Protein AF-A0A8C0ZGS1-F1 (afdb_monomer)

Foldseek 3Di:
DDDDDDDDDDDDDDDDDDDDDDDPDDDDDDDDDDPPPPPPPPPPPPDQLWAAQDDDAPQWDWDDPSNPDGTGGAFDKIFIAGHPQWHFAPPFGRMWGQHSNNDIDDGDNGIDGAAQQDDDDDFWDWDPVSVPDGGHDAQRKTFTDGDLQWAFQDPDTFIWGQHPVSYIDDTDPRTHGAWAQDDDDAPQKDKPDDNPDTHTAQRKIAMDGHPQWDKADDRIWGFHDDPSHHTDTPDDHIYTHGPPPPPPDPPPPPDDDDDDDDDDDD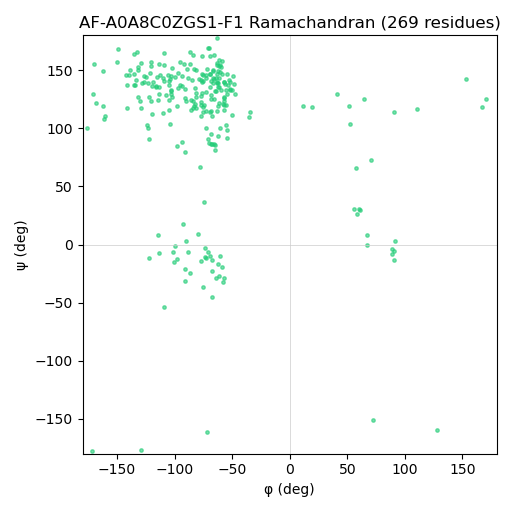DDDDD

Structure (mmCIF, N/CA/C/O backbone):
data_AF-A0A8C0ZGS1-F1
#
_entry.id   AF-A0A8C0ZGS1-F1
#
loop_
_atom_site.group_PDB
_atom_site.id
_atom_site.type_symbol
_atom_site.label_atom_id
_atom_site.label_alt_id
_atom_site.label_comp_id
_atom_site.label_asym_id
_atom_site.label_entity_id
_atom_site.label_seq_id
_atom_site.pdbx_PDB_ins_code
_atom_site.Cartn_x
_atom_site.Cartn_y
_atom_site.Cartn_z
_atom_site.occupancy
_atom_site.B_iso_or_equiv
_atom_site.auth_seq_id
_atom_site.auth_comp_id
_atom_site.auth_asym_id
_atom_site.auth_atom_id
_atom_site.pdbx_PDB_model_num
ATOM 1 N N . MET A 1 1 ? 44.470 -6.956 -66.027 1.00 35.38 1 MET A N 1
ATOM 2 C CA . MET A 1 1 ? 44.847 -6.572 -64.651 1.00 35.38 1 MET A CA 1
ATOM 3 C C . MET A 1 1 ? 44.403 -5.136 -64.463 1.00 35.38 1 MET A C 1
ATOM 5 O O . MET A 1 1 ? 44.858 -4.282 -65.210 1.00 35.38 1 MET A O 1
ATOM 9 N N . ALA A 1 2 ? 43.410 -4.914 -63.608 1.00 26.70 2 ALA A N 1
ATOM 10 C CA . ALA A 1 2 ? 42.747 -3.627 -63.440 1.00 26.70 2 ALA A CA 1
ATOM 11 C C . ALA A 1 2 ? 43.263 -2.954 -62.165 1.00 26.70 2 ALA A C 1
ATOM 13 O O . ALA A 1 2 ? 43.216 -3.558 -61.097 1.00 26.70 2 ALA A O 1
ATOM 14 N N . VAL A 1 3 ? 43.734 -1.714 -62.284 1.00 29.08 3 VAL A N 1
ATOM 15 C CA . VAL A 1 3 ? 43.947 -0.813 -61.148 1.00 29.08 3 VAL A CA 1
ATOM 16 C C . VAL A 1 3 ? 43.136 0.442 -61.449 1.00 29.08 3 VAL A C 1
ATOM 18 O O . VAL A 1 3 ? 43.509 1.242 -62.302 1.00 29.08 3 VAL A O 1
ATOM 21 N N . CYS A 1 4 ? 41.979 0.558 -60.797 1.00 23.67 4 CYS A N 1
ATOM 22 C CA . CYS A 1 4 ? 41.166 1.769 -60.783 1.00 23.67 4 CYS A CA 1
ATOM 23 C C . CYS A 1 4 ? 41.665 2.686 -59.665 1.00 23.67 4 CYS A C 1
ATOM 25 O O . CYS A 1 4 ? 41.706 2.290 -58.502 1.00 23.67 4 CYS A O 1
ATOM 27 N N . VAL A 1 5 ? 42.011 3.918 -60.032 1.00 30.38 5 VAL A N 1
ATOM 28 C CA . VAL A 1 5 ? 42.262 5.037 -59.119 1.00 30.38 5 VAL A CA 1
ATOM 29 C C . VAL A 1 5 ? 40.905 5.626 -58.742 1.00 30.38 5 VAL A C 1
ATOM 31 O O . VAL A 1 5 ? 40.187 6.104 -59.618 1.00 30.38 5 VAL A O 1
ATOM 34 N N . ILE A 1 6 ? 40.533 5.583 -57.461 1.00 27.20 6 ILE A N 1
ATOM 35 C CA . ILE A 1 6 ? 39.337 6.278 -56.971 1.00 27.20 6 ILE A CA 1
ATOM 36 C C . ILE A 1 6 ? 39.764 7.610 -56.357 1.00 27.20 6 ILE A C 1
ATOM 38 O O . ILE A 1 6 ? 40.539 7.673 -55.407 1.00 27.20 6 ILE A O 1
ATOM 42 N N . HIS A 1 7 ? 39.234 8.665 -56.967 1.00 33.00 7 HIS A N 1
ATOM 43 C CA . HIS A 1 7 ? 39.273 10.064 -56.568 1.00 33.00 7 HIS A CA 1
ATOM 44 C C . HIS A 1 7 ? 38.686 10.251 -55.156 1.00 33.00 7 HIS A C 1
ATOM 46 O O . HIS A 1 7 ? 37.528 9.912 -54.919 1.00 33.00 7 HIS A O 1
ATOM 52 N N . GLY A 1 8 ? 39.461 10.833 -54.239 1.00 30.11 8 GLY A N 1
ATOM 53 C CA . GLY A 1 8 ? 39.002 11.290 -52.926 1.00 30.11 8 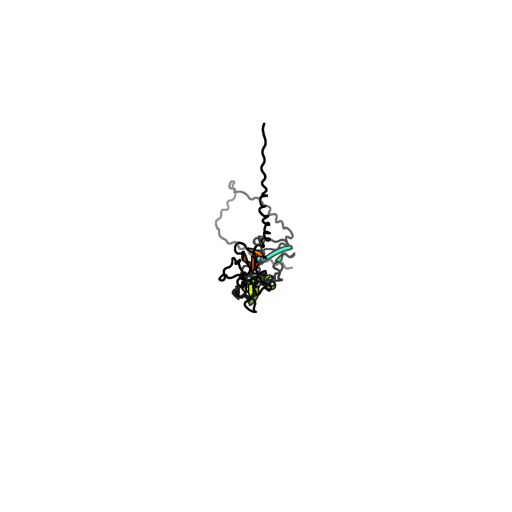GLY A CA 1
ATOM 54 C C . GLY A 1 8 ? 39.281 12.779 -52.777 1.00 30.11 8 GLY A C 1
ATOM 55 O O . GLY A 1 8 ? 40.373 13.180 -52.389 1.00 30.11 8 GLY A O 1
ATOM 56 N N . SER A 1 9 ? 38.304 13.591 -53.165 1.00 29.88 9 SER A N 1
ATOM 57 C CA . SER A 1 9 ? 38.331 15.052 -53.157 1.00 29.88 9 SER A CA 1
ATOM 58 C C . SER A 1 9 ? 38.462 15.600 -51.731 1.00 29.88 9 SER A C 1
ATOM 60 O O . SER A 1 9 ? 37.535 15.461 -50.937 1.00 29.88 9 SER A O 1
ATOM 62 N N . VAL A 1 10 ? 39.572 16.271 -51.413 1.00 31.78 10 VAL A N 1
ATOM 63 C CA . VAL A 1 10 ? 39.678 17.101 -50.203 1.00 31.78 10 VAL A CA 1
ATOM 64 C C . VAL A 1 10 ? 39.569 18.562 -50.623 1.00 31.78 10 VAL A C 1
ATOM 66 O O . VAL A 1 10 ? 40.492 19.141 -51.192 1.00 31.78 10 VAL A O 1
ATOM 69 N N . CYS A 1 11 ? 38.396 19.140 -50.382 1.00 24.50 11 CYS A N 1
ATOM 70 C CA . CYS A 1 11 ? 38.132 20.561 -50.556 1.00 24.50 11 CYS A CA 1
ATOM 71 C C . CYS A 1 11 ? 38.728 21.332 -49.372 1.00 24.50 11 CYS A C 1
ATOM 73 O O . CYS A 1 11 ? 38.313 21.115 -48.236 1.00 24.50 11 CYS A O 1
ATOM 75 N N . TYR A 1 12 ? 39.650 22.260 -49.630 1.00 33.97 12 TYR A N 1
ATOM 76 C CA . TYR A 1 12 ? 39.993 23.317 -48.675 1.00 33.97 12 TYR A CA 1
ATOM 77 C C . TYR A 1 12 ? 39.320 24.616 -49.144 1.00 33.97 12 TYR A C 1
ATOM 79 O O . TYR A 1 12 ? 39.453 24.952 -50.327 1.00 33.97 12 TYR A O 1
ATOM 87 N N . PRO A 1 13 ? 38.587 25.353 -48.289 1.00 30.59 13 PRO A N 1
ATOM 88 C CA . PRO A 1 13 ? 38.061 26.654 -48.670 1.00 30.59 13 PRO A CA 1
ATOM 89 C C . PRO A 1 13 ? 39.241 27.619 -48.821 1.00 30.59 13 PRO A C 1
ATOM 91 O O . PRO A 1 13 ? 39.968 27.905 -47.870 1.00 30.59 13 PRO A O 1
ATOM 94 N N . GLN A 1 14 ? 39.462 28.090 -50.046 1.00 37.91 14 GLN A N 1
ATOM 95 C CA . GLN A 1 14 ? 40.374 29.194 -50.297 1.00 37.91 14 GLN A CA 1
ATOM 96 C C . GLN A 1 14 ? 39.794 30.479 -49.714 1.00 37.91 14 GLN A C 1
ATOM 98 O O . GLN A 1 14 ? 38.670 30.833 -50.054 1.00 37.91 14 GLN A O 1
ATOM 103 N N . GLN A 1 15 ? 40.593 31.194 -48.918 1.00 32.62 15 GLN A N 1
ATOM 104 C CA . GLN A 1 15 ? 40.824 32.637 -49.060 1.00 32.62 15 GLN A CA 1
ATOM 105 C C . GLN A 1 15 ? 41.874 33.112 -48.043 1.00 32.62 15 GLN A C 1
ATOM 107 O O . GLN A 1 15 ? 41.571 33.338 -46.880 1.00 32.62 15 GLN A O 1
ATOM 112 N N . CYS A 1 16 ? 43.114 33.277 -48.507 1.00 25.95 16 CYS A N 1
ATOM 113 C CA . CYS A 1 16 ? 43.940 34.445 -48.200 1.00 25.95 16 CYS A CA 1
ATOM 114 C C . CYS A 1 16 ? 45.047 34.530 -49.258 1.00 25.95 16 CYS A C 1
ATOM 116 O O . CYS A 1 16 ? 45.921 33.673 -49.354 1.00 25.95 16 CYS A O 1
ATOM 118 N N . VAL A 1 17 ? 44.929 35.548 -50.107 1.00 33.78 17 VAL A N 1
ATOM 119 C CA . VAL A 1 17 ? 45.873 35.938 -51.157 1.00 33.78 17 VAL A CA 1
ATOM 120 C C . VAL A 1 17 ? 46.784 37.022 -50.590 1.00 33.78 17 VAL A C 1
ATOM 122 O O . VAL A 1 17 ? 46.268 37.919 -49.937 1.00 33.78 17 VAL A O 1
ATOM 125 N N . LEU A 1 18 ? 48.089 36.941 -50.870 1.00 28.05 18 LEU A N 1
ATOM 126 C CA . LEU A 1 18 ? 49.070 38.014 -51.157 1.00 28.05 18 LEU A CA 1
ATOM 127 C C . LEU A 1 18 ? 50.461 37.505 -50.744 1.00 28.05 18 LEU A C 1
ATOM 129 O O . LEU A 1 18 ? 50.609 36.902 -49.693 1.00 28.05 18 LEU A O 1
ATOM 133 N N . SER A 1 19 ? 51.567 37.770 -51.423 1.00 29.34 19 SER A N 1
ATOM 134 C CA . SER A 1 19 ? 51.896 38.099 -52.807 1.00 29.34 19 SER A CA 1
ATOM 135 C C . SER A 1 19 ? 53.425 38.032 -52.838 1.00 29.34 19 SER A C 1
ATOM 137 O O . SER A 1 19 ? 54.078 38.596 -51.969 1.00 29.34 19 SER A O 1
ATOM 139 N N . THR A 1 20 ? 53.967 37.305 -53.809 1.00 39.62 20 THR A N 1
ATOM 140 C CA . THR A 1 20 ? 55.282 37.472 -54.455 1.00 39.62 20 THR A CA 1
ATOM 141 C C . THR A 1 20 ? 56.380 38.292 -53.749 1.00 39.62 20 THR A C 1
ATOM 143 O O . THR A 1 20 ? 56.305 39.517 -53.715 1.00 39.62 20 THR A O 1
ATOM 146 N N . ALA A 1 21 ? 57.505 37.647 -53.434 1.00 31.08 21 ALA A N 1
ATOM 147 C CA . ALA A 1 21 ? 58.828 38.155 -53.815 1.00 31.08 21 ALA A CA 1
ATOM 148 C C . ALA A 1 21 ? 59.861 37.022 -53.735 1.00 31.08 21 ALA A C 1
ATOM 150 O O . ALA A 1 21 ? 60.243 36.571 -52.658 1.00 31.08 21 ALA A O 1
ATOM 151 N N . VAL A 1 22 ? 60.306 36.551 -54.901 1.00 39.16 22 VAL A N 1
ATOM 152 C CA . VAL A 1 22 ? 61.531 35.759 -55.028 1.00 39.16 22 VAL A CA 1
ATOM 153 C C . VAL A 1 22 ? 62.695 36.703 -54.741 1.00 39.16 22 VAL A C 1
ATOM 155 O O . VAL A 1 22 ? 62.929 37.622 -55.520 1.00 39.16 22 VAL A O 1
ATOM 158 N N . CYS A 1 23 ? 63.430 36.473 -53.656 1.00 26.53 23 CYS A N 1
ATOM 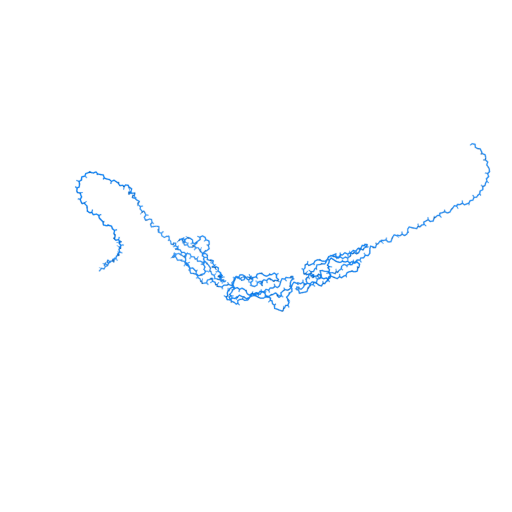159 C CA . CYS A 1 23 ? 64.742 37.080 -53.450 1.00 26.53 23 CYS A CA 1
ATOM 160 C C . CYS A 1 23 ? 65.789 35.973 -53.319 1.00 26.53 23 CYS A C 1
ATOM 162 O O . CYS A 1 23 ? 65.795 35.187 -52.373 1.00 26.53 23 CYS A O 1
ATOM 164 N N . VAL A 1 24 ? 66.659 35.921 -54.326 1.00 34.28 24 VAL A N 1
ATOM 165 C CA . VAL A 1 24 ? 67.845 35.073 -54.415 1.00 34.28 24 VAL A CA 1
ATOM 166 C C . VAL A 1 24 ? 68.942 35.691 -53.540 1.00 34.28 24 VAL A C 1
ATOM 168 O O . VAL A 1 24 ? 69.473 36.746 -53.859 1.00 34.28 24 VAL A O 1
ATOM 171 N N . ILE A 1 25 ? 69.228 34.990 -52.439 1.00 39.97 25 ILE A N 1
ATOM 172 C CA . ILE A 1 25 ? 70.473 34.894 -51.652 1.00 39.97 25 ILE A CA 1
ATOM 173 C C . ILE A 1 25 ? 71.143 36.206 -51.184 1.00 39.97 25 ILE A C 1
ATOM 175 O O . ILE A 1 25 ? 71.930 36.801 -51.913 1.00 39.97 25 ILE A O 1
ATOM 179 N N . HIS A 1 26 ? 70.991 36.535 -49.892 1.00 23.22 26 HIS A N 1
ATOM 180 C CA . HIS A 1 26 ? 72.074 37.037 -49.026 1.00 23.22 26 HIS A CA 1
ATOM 181 C C . HIS A 1 26 ? 71.684 36.895 -47.538 1.00 23.22 26 HIS A C 1
ATOM 183 O O . HIS A 1 26 ? 70.510 36.931 -47.183 1.00 23.22 26 HIS A O 1
ATOM 189 N N . SER A 1 27 ? 72.674 36.694 -46.675 1.00 33.28 27 SER A N 1
ATOM 190 C CA . SER A 1 27 ? 72.591 36.362 -45.248 1.00 33.28 27 SER A CA 1
ATOM 191 C C . SER A 1 27 ? 71.720 37.297 -44.375 1.00 33.28 27 SER A C 1
ATOM 193 O O . SER A 1 27 ? 71.874 38.515 -44.456 1.00 33.28 27 SER A O 1
ATOM 195 N N . SER A 1 28 ? 70.996 36.692 -43.410 1.00 28.41 28 SER A N 1
ATOM 196 C CA . SER A 1 28 ? 70.547 37.190 -42.074 1.00 28.41 28 SER A CA 1
ATOM 197 C C . SER A 1 28 ? 69.038 37.478 -41.820 1.00 28.41 28 SER A C 1
ATOM 199 O O . SER A 1 28 ? 68.498 38.468 -42.293 1.00 28.41 28 SER A O 1
ATOM 201 N N . VAL A 1 29 ? 68.480 36.692 -40.873 1.00 28.12 29 VAL A N 1
ATOM 202 C CA . VAL A 1 29 ? 67.450 36.970 -39.823 1.00 28.12 29 VAL A CA 1
ATOM 203 C C . VAL A 1 29 ? 65.939 36.770 -40.104 1.00 28.12 29 VAL A C 1
ATOM 205 O O . VAL A 1 29 ? 65.331 37.520 -40.855 1.00 28.12 29 VAL A O 1
ATOM 208 N N . CYS A 1 30 ? 65.321 35.798 -39.398 1.00 22.83 30 CYS A N 1
ATOM 209 C CA . CYS A 1 30 ? 64.248 35.952 -38.376 1.00 22.83 30 CYS A CA 1
ATOM 210 C C . CYS A 1 30 ? 63.595 34.585 -38.051 1.00 22.83 30 CYS A C 1
ATOM 212 O O . CYS A 1 30 ? 63.013 33.946 -38.920 1.00 22.83 30 CYS A O 1
ATOM 214 N N . TYR A 1 31 ? 63.701 34.136 -36.794 1.00 30.55 31 TYR A N 1
ATOM 215 C CA . TYR A 1 31 ? 63.082 32.909 -36.254 1.00 30.55 31 TYR A CA 1
ATOM 216 C C . TYR A 1 31 ? 61.670 33.229 -35.715 1.00 30.55 31 TYR A C 1
ATOM 218 O O . TYR A 1 31 ? 61.465 34.343 -35.226 1.00 30.55 31 TYR A O 1
ATOM 226 N N . PRO A 1 32 ? 60.721 32.274 -35.724 1.00 28.52 32 PRO A N 1
ATOM 227 C CA . PRO A 1 32 ? 60.167 31.866 -34.431 1.00 28.52 32 PRO A CA 1
ATOM 228 C C . PRO A 1 32 ? 59.900 30.350 -34.315 1.00 28.52 32 PRO A C 1
ATOM 230 O O . PRO A 1 32 ? 59.100 29.775 -35.039 1.00 28.52 32 PRO A O 1
ATOM 233 N N . GLN A 1 33 ? 60.619 29.759 -33.360 1.00 32.28 33 GLN A N 1
ATOM 234 C CA . GLN A 1 33 ? 60.217 28.867 -32.266 1.00 32.28 33 GLN A CA 1
ATOM 235 C C . GLN A 1 33 ? 59.363 27.614 -32.577 1.00 32.28 33 GLN A C 1
ATOM 237 O O . GLN A 1 33 ? 58.204 27.694 -32.964 1.00 32.28 33 GLN A O 1
ATOM 242 N N . GLU A 1 34 ? 59.974 26.468 -32.232 1.00 30.11 34 GLU A N 1
ATOM 243 C CA . GLU A 1 34 ? 59.384 25.188 -31.801 1.00 30.11 34 GLU A CA 1
ATOM 244 C C . GLU A 1 34 ? 58.631 24.304 -32.818 1.00 30.11 34 GLU A C 1
ATOM 246 O O . GLU A 1 34 ? 57.432 24.064 -32.707 1.00 30.11 34 GLU A O 1
ATOM 251 N N . CYS A 1 35 ? 59.367 23.658 -33.729 1.00 30.48 35 CYS A N 1
ATOM 252 C CA . CYS A 1 35 ? 58.952 22.355 -34.270 1.00 30.48 35 CYS A CA 1
ATOM 253 C C . CYS A 1 35 ? 59.550 21.237 -33.407 1.00 30.48 35 CYS A C 1
ATOM 255 O O . CYS A 1 35 ? 60.562 20.629 -33.761 1.00 30.48 35 CYS A O 1
ATOM 257 N N . VAL A 1 36 ? 58.927 20.961 -32.258 1.00 32.84 36 VAL A N 1
ATOM 258 C CA . VAL A 1 36 ? 59.149 19.690 -31.563 1.00 32.84 36 VAL A CA 1
ATOM 259 C C . VAL A 1 36 ? 58.555 18.602 -32.450 1.00 32.84 36 VAL A C 1
ATOM 261 O O . VAL A 1 36 ? 57.342 18.519 -32.639 1.00 32.84 36 VAL A O 1
ATOM 264 N N . LEU A 1 37 ? 59.436 17.788 -33.025 1.00 36.56 37 LEU A N 1
ATOM 265 C CA . LEU A 1 37 ? 59.105 16.584 -33.770 1.00 36.56 37 LEU A CA 1
ATOM 266 C C . LEU A 1 37 ? 58.461 15.583 -32.794 1.00 36.56 37 LEU A C 1
ATOM 268 O O . LEU A 1 37 ? 59.131 14.706 -32.253 1.00 36.56 37 LEU A O 1
ATOM 272 N N . SER A 1 38 ? 57.167 15.734 -32.500 1.00 32.94 38 SER A N 1
ATOM 273 C CA . SER A 1 38 ? 56.439 14.687 -31.794 1.00 32.94 38 SER A CA 1
ATOM 274 C C . SER A 1 38 ? 56.244 13.564 -32.797 1.00 32.94 38 SER A C 1
ATOM 276 O O . SER A 1 38 ? 55.399 13.636 -33.690 1.00 32.94 38 SER A O 1
ATOM 278 N N . THR A 1 39 ? 57.089 12.541 -32.701 1.00 39.78 39 THR A N 1
ATOM 279 C CA . THR A 1 39 ? 56.791 11.223 -33.244 1.00 39.78 39 THR A CA 1
ATOM 280 C C . THR A 1 39 ? 55.452 10.806 -32.651 1.00 39.78 39 THR A C 1
ATOM 282 O O . THR A 1 39 ? 55.399 10.256 -31.551 1.00 39.78 39 THR A O 1
ATOM 285 N N . ALA A 1 40 ? 54.363 11.109 -33.354 1.00 42.88 40 ALA A N 1
ATOM 286 C CA . ALA A 1 40 ? 53.071 10.526 -33.078 1.00 42.88 40 ALA A CA 1
ATOM 287 C C . ALA A 1 40 ? 53.213 9.041 -33.408 1.00 42.88 40 ALA A C 1
ATOM 289 O O . ALA A 1 40 ? 52.998 8.601 -34.537 1.00 42.88 40 ALA A O 1
ATOM 290 N N . LEU A 1 41 ? 53.669 8.276 -32.418 1.00 39.78 41 LEU A N 1
ATOM 291 C CA . LEU A 1 41 ? 53.480 6.843 -32.369 1.00 39.78 41 LEU A CA 1
ATOM 292 C C . LEU A 1 41 ? 51.974 6.635 -32.507 1.00 39.78 41 LEU A C 1
ATOM 294 O O . LEU A 1 41 ? 51.225 6.775 -31.543 1.00 39.78 41 LEU A O 1
ATOM 298 N N . CYS A 1 42 ? 51.517 6.330 -33.720 1.00 41.03 42 CYS A N 1
ATOM 299 C CA . CYS A 1 42 ? 50.256 5.637 -33.895 1.00 41.03 42 CYS A CA 1
ATOM 300 C C . CYS A 1 42 ? 50.461 4.260 -33.266 1.00 41.03 42 CYS A C 1
ATOM 302 O O . CYS A 1 42 ? 50.860 3.310 -33.938 1.00 41.03 42 CYS A O 1
ATOM 304 N N . VAL A 1 43 ? 50.258 4.165 -31.951 1.00 41.41 43 VAL A N 1
ATOM 305 C CA . VAL A 1 43 ? 50.085 2.875 -31.302 1.00 41.41 43 VAL A CA 1
ATOM 306 C C . VAL A 1 43 ? 48.747 2.369 -31.810 1.00 41.41 43 VAL A C 1
ATOM 308 O O . VAL A 1 43 ? 47.689 2.737 -31.308 1.00 41.41 43 VAL A O 1
ATOM 311 N N . ILE A 1 44 ? 48.787 1.553 -32.862 1.00 48.53 44 ILE A N 1
ATOM 312 C CA . ILE A 1 44 ? 47.667 0.681 -33.183 1.00 48.53 44 ILE A CA 1
ATOM 313 C C . ILE A 1 44 ? 47.633 -0.329 -32.034 1.00 48.53 44 ILE A C 1
ATOM 315 O O . ILE A 1 44 ? 48.282 -1.373 -32.094 1.00 48.53 44 ILE A O 1
ATOM 319 N N . HIS A 1 45 ? 46.949 0.016 -30.940 1.00 41.56 45 HIS A N 1
ATOM 320 C CA . HIS A 1 45 ? 46.538 -0.972 -29.953 1.00 41.56 45 HIS A CA 1
ATOM 321 C C . HIS A 1 45 ? 45.628 -1.947 -30.701 1.00 41.56 45 HIS A C 1
ATOM 323 O O . HIS A 1 45 ? 44.472 -1.649 -30.999 1.00 41.56 45 HIS A O 1
ATOM 329 N N . GLY A 1 46 ? 46.190 -3.091 -31.088 1.00 43.94 46 GLY A N 1
ATOM 330 C CA . GLY A 1 46 ? 45.416 -4.212 -31.584 1.00 43.94 46 GLY A CA 1
ATOM 331 C C . GLY A 1 46 ? 44.347 -4.578 -30.555 1.00 43.94 46 GLY A C 1
ATOM 332 O O . GLY A 1 46 ? 44.645 -4.724 -29.373 1.00 43.94 46 GLY A O 1
ATOM 333 N N . THR A 1 47 ? 43.113 -4.695 -31.046 1.00 53.28 47 THR A N 1
ATOM 334 C CA . THR A 1 47 ? 41.936 -5.272 -30.380 1.00 53.28 47 THR A CA 1
ATOM 335 C C . THR A 1 47 ? 41.530 -4.629 -29.055 1.00 53.28 47 THR A C 1
ATOM 337 O O . THR A 1 47 ? 41.515 -5.283 -28.015 1.00 53.28 47 THR A O 1
ATOM 340 N N . VAL A 1 48 ? 41.095 -3.373 -29.096 1.00 58.53 48 VAL A N 1
ATOM 341 C CA . VAL A 1 48 ? 40.105 -2.907 -28.122 1.00 58.53 48 VAL A CA 1
ATOM 342 C C . VAL A 1 48 ? 38.743 -3.092 -28.782 1.00 58.53 48 VAL A C 1
ATOM 344 O O . VAL A 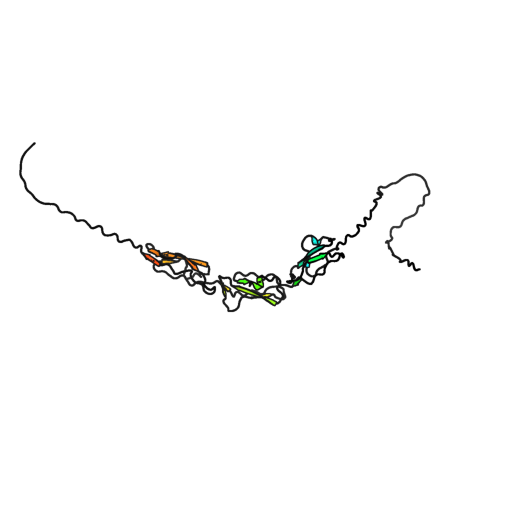1 48 ? 38.270 -2.232 -29.519 1.00 58.53 48 VAL A O 1
ATOM 347 N N . SER A 1 49 ? 38.158 -4.279 -28.605 1.00 64.19 49 SER A N 1
ATOM 348 C CA . SER A 1 49 ? 36.817 -4.616 -29.098 1.00 64.19 49 SER A CA 1
ATOM 349 C C . SER A 1 49 ? 35.724 -3.946 -28.253 1.00 64.19 49 SER A C 1
ATOM 351 O O . SER A 1 49 ? 34.684 -4.555 -28.013 1.00 64.19 49 SER A O 1
ATOM 353 N N . ASP A 1 50 ? 35.941 -2.722 -27.786 1.00 84.69 50 ASP A N 1
ATOM 354 C CA . ASP A 1 50 ? 35.012 -2.032 -26.900 1.00 84.69 50 ASP A CA 1
ATOM 355 C C . ASP A 1 50 ? 33.729 -1.654 -27.638 1.00 84.69 50 ASP A C 1
ATOM 357 O O . ASP A 1 50 ? 33.723 -1.331 -28.830 1.00 84.69 50 ASP A O 1
ATOM 361 N N . CYS A 1 51 ? 32.621 -1.684 -26.911 1.00 87.31 51 CYS A N 1
ATOM 362 C CA . CYS A 1 51 ? 31.390 -1.089 -27.387 1.00 87.31 51 CYS A CA 1
ATOM 363 C C . CYS A 1 51 ? 31.481 0.430 -27.269 1.00 87.31 51 CYS A C 1
ATOM 365 O O . CYS A 1 51 ? 31.993 0.970 -26.288 1.00 87.31 51 CYS A O 1
ATOM 367 N N . GLY A 1 52 ? 30.946 1.107 -28.283 1.00 86.50 52 GLY A N 1
ATOM 368 C CA . GLY A 1 52 ? 30.800 2.557 -28.284 1.00 86.50 52 GLY A CA 1
ATOM 369 C C . GLY A 1 52 ? 29.697 3.047 -27.329 1.00 86.50 52 GLY A C 1
ATOM 370 O O . GLY A 1 52 ? 29.251 2.298 -26.452 1.00 86.50 52 GLY A O 1
ATOM 371 N N . PRO A 1 53 ? 29.213 4.289 -27.511 1.00 89.00 53 PRO A N 1
ATOM 372 C CA . PRO A 1 53 ? 28.233 4.897 -26.618 1.00 89.00 53 PRO A CA 1
ATOM 373 C C . PRO A 1 53 ? 26.938 4.084 -26.528 1.00 89.00 53 PRO A C 1
ATOM 375 O O . PRO A 1 53 ? 26.602 3.287 -27.413 1.00 89.00 53 PRO A O 1
ATOM 378 N N . LEU A 1 54 ? 26.208 4.294 -25.433 1.00 91.38 54 LEU A N 1
ATOM 379 C CA . LEU A 1 54 ? 24.983 3.558 -25.147 1.00 91.38 54 LEU A CA 1
ATOM 380 C C . LEU A 1 54 ? 23.907 3.814 -26.213 1.00 91.38 54 LEU A C 1
ATOM 382 O O . LEU A 1 54 ? 23.726 4.955 -26.648 1.00 91.38 54 LEU A O 1
ATOM 386 N N . PRO A 1 55 ? 23.167 2.771 -26.633 1.00 91.44 55 PRO A N 1
ATOM 387 C CA . PRO A 1 55 ? 22.033 2.941 -27.524 1.00 91.44 55 PRO A CA 1
ATOM 388 C C . PRO A 1 55 ? 20.917 3.715 -26.818 1.00 91.44 55 PRO A C 1
ATOM 390 O O . PRO A 1 55 ? 20.727 3.606 -25.608 1.00 91.44 55 PRO A O 1
ATOM 393 N N . ASN A 1 56 ? 20.138 4.464 -27.595 1.00 91.19 56 ASN A N 1
ATOM 394 C CA . ASN A 1 56 ? 18.927 5.093 -27.088 1.00 91.19 56 ASN A CA 1
ATOM 395 C C . ASN A 1 56 ? 17.834 4.028 -26.904 1.00 91.19 56 ASN A C 1
ATOM 397 O O . ASN A 1 56 ? 17.449 3.374 -27.876 1.00 91.19 56 ASN A O 1
ATOM 401 N N . ILE A 1 57 ? 17.342 3.858 -25.677 1.00 92.88 57 ILE A N 1
ATOM 402 C CA . ILE A 1 57 ? 16.286 2.899 -25.345 1.00 92.88 57 ILE A CA 1
ATOM 403 C C . ILE A 1 57 ? 14.990 3.660 -25.057 1.00 92.88 57 ILE A C 1
ATOM 405 O O . ILE A 1 57 ? 14.968 4.594 -24.257 1.00 92.88 57 ILE A O 1
ATOM 409 N N . SER A 1 58 ? 13.894 3.267 -25.707 1.00 92.62 58 SER A N 1
ATOM 410 C CA . SER A 1 58 ? 12.607 3.954 -25.582 1.00 92.62 58 SER A CA 1
ATOM 411 C C . SER A 1 58 ? 12.131 4.017 -24.132 1.00 92.62 58 SER A C 1
ATOM 413 O O . SER A 1 58 ? 11.987 2.991 -23.469 1.00 92.62 58 SER A O 1
ATOM 415 N N . HIS A 1 59 ? 11.838 5.234 -23.668 1.00 93.88 59 HIS A N 1
ATOM 416 C CA . HIS A 1 59 ? 11.292 5.503 -22.334 1.00 93.88 59 HIS A CA 1
ATOM 417 C C . HIS A 1 59 ? 12.169 5.009 -21.172 1.00 93.88 59 HIS A C 1
ATOM 419 O O . HIS A 1 59 ? 11.659 4.754 -20.077 1.00 93.88 59 HIS A O 1
ATOM 425 N N . ALA A 1 60 ? 13.481 4.897 -21.389 1.00 94.81 60 ALA A N 1
ATOM 426 C CA . ALA A 1 60 ? 14.426 4.473 -20.371 1.00 94.81 60 ALA A CA 1
ATOM 427 C C . ALA A 1 60 ? 15.723 5.291 -20.417 1.00 94.81 60 ALA A C 1
ATOM 429 O O . ALA A 1 60 ? 16.155 5.747 -21.472 1.00 94.81 60 ALA A O 1
ATOM 430 N N . GLU A 1 61 ? 16.362 5.442 -19.262 1.00 93.81 61 GLU A N 1
ATOM 431 C CA . GLU A 1 61 ? 17.657 6.103 -19.102 1.00 93.81 61 GLU A CA 1
ATOM 432 C C . GLU A 1 61 ? 18.644 5.186 -18.366 1.00 93.81 61 GLU A C 1
ATOM 434 O O . GLU A 1 61 ? 18.225 4.427 -17.485 1.00 93.81 61 GLU A O 1
ATOM 439 N N . PRO A 1 62 ? 19.945 5.227 -18.709 1.00 92.81 62 PRO A N 1
ATOM 440 C CA . PRO A 1 62 ? 20.959 4.427 -18.032 1.00 92.81 62 PRO A CA 1
ATOM 441 C C . PRO A 1 62 ? 21.138 4.883 -16.581 1.00 92.81 62 PRO A C 1
ATOM 443 O O . PRO A 1 62 ? 21.062 6.073 -16.270 1.00 92.81 62 PRO A O 1
ATOM 446 N N . GLN A 1 63 ? 21.373 3.929 -15.683 1.00 86.81 63 GLN A N 1
ATOM 447 C CA . GLN A 1 63 ? 21.510 4.206 -14.256 1.00 86.81 63 GLN A CA 1
ATOM 448 C C . GLN A 1 63 ? 22.934 4.687 -13.898 1.00 86.81 63 GLN A C 1
ATOM 450 O O . GLN A 1 63 ? 23.930 4.081 -14.301 1.00 86.81 63 GLN A O 1
ATOM 455 N N . GLY A 1 64 ? 23.033 5.746 -13.086 1.00 79.94 64 GLY A N 1
ATOM 456 C CA . GLY A 1 64 ? 24.294 6.237 -12.506 1.00 79.94 64 GLY A CA 1
ATOM 457 C C . GLY A 1 64 ? 25.243 6.927 -13.498 1.00 79.94 64 GLY A C 1
ATOM 458 O O . GLY A 1 64 ? 24.811 7.509 -14.492 1.00 79.94 64 GLY A O 1
ATOM 459 N N . ASP A 1 65 ? 26.548 6.840 -13.227 1.00 74.25 65 ASP A N 1
ATOM 460 C CA . ASP A 1 65 ? 27.614 7.556 -13.957 1.00 74.25 65 ASP A CA 1
ATOM 461 C C . ASP A 1 65 ? 27.898 6.994 -15.366 1.00 74.25 65 ASP A C 1
ATOM 463 O O . ASP A 1 65 ? 28.690 7.544 -16.130 1.00 74.25 65 ASP A O 1
ATOM 467 N N . THR A 1 66 ? 27.223 5.907 -15.753 1.00 76.94 66 THR A N 1
ATOM 468 C CA . THR A 1 66 ? 27.368 5.286 -17.083 1.00 76.94 66 THR A CA 1
ATOM 469 C C . THR A 1 66 ? 26.838 6.170 -18.219 1.00 76.94 66 THR A C 1
ATOM 471 O O . THR A 1 66 ? 27.149 5.925 -19.383 1.00 76.94 66 THR A O 1
ATOM 474 N N . LYS A 1 67 ? 26.079 7.228 -17.895 1.00 76.12 67 LYS A N 1
ATOM 475 C CA . LYS A 1 67 ? 25.495 8.176 -18.857 1.00 76.12 67 LYS A CA 1
ATOM 476 C C . LYS A 1 67 ? 26.544 8.972 -19.642 1.00 76.12 67 LYS A C 1
ATOM 478 O O . LYS A 1 67 ? 26.281 9.353 -20.779 1.00 76.12 67 LYS A O 1
ATOM 483 N N . GLU A 1 68 ? 27.717 9.206 -19.055 1.00 79.00 68 GLU A N 1
ATOM 484 C CA . GLU A 1 68 ? 28.786 10.016 -19.660 1.00 79.00 68 GLU A CA 1
ATOM 485 C C . GLU A 1 68 ? 29.915 9.171 -20.276 1.00 79.00 68 GLU A C 1
ATOM 487 O O . GLU A 1 68 ? 30.802 9.702 -20.948 1.00 79.00 68 GLU A O 1
ATOM 492 N N . GLN A 1 69 ? 29.883 7.847 -20.094 1.00 82.19 69 GLN A N 1
ATOM 493 C CA . GLN A 1 69 ? 30.887 6.953 -20.663 1.00 82.19 69 GLN A CA 1
ATOM 494 C C . GLN A 1 69 ? 30.724 6.803 -22.177 1.00 82.19 69 GLN A C 1
ATOM 496 O O . GLN A 1 69 ? 29.647 6.525 -22.702 1.00 82.19 69 GLN A O 1
ATOM 501 N N . GLN A 1 70 ? 31.844 6.952 -22.883 1.00 82.62 70 GLN A N 1
ATOM 502 C CA . GLN A 1 70 ? 31.904 6.856 -24.344 1.00 82.62 70 GLN A CA 1
ATOM 503 C C . GLN A 1 70 ? 32.421 5.499 -24.846 1.00 82.62 70 GLN A C 1
ATOM 505 O O . GLN A 1 70 ? 32.254 5.192 -26.025 1.00 82.62 70 GLN A O 1
ATOM 510 N N . SER A 1 71 ? 33.035 4.698 -23.970 1.00 86.75 71 SER A N 1
ATOM 511 C CA . SER A 1 71 ? 33.602 3.386 -24.297 1.00 86.75 71 SER A CA 1
ATOM 512 C C . SER A 1 71 ? 33.348 2.398 -23.168 1.00 86.75 71 SER A C 1
ATOM 514 O O . SER A 1 71 ? 33.514 2.741 -21.994 1.00 86.75 71 SER A O 1
ATOM 516 N N . PHE A 1 72 ? 32.971 1.177 -23.535 1.00 89.25 72 PHE A N 1
ATOM 517 C CA . PHE A 1 72 ? 32.656 0.098 -22.607 1.00 89.25 72 PHE A CA 1
ATOM 518 C C . PHE A 1 72 ? 33.380 -1.173 -23.031 1.00 89.25 72 PHE A C 1
ATOM 520 O O . PHE A 1 72 ? 33.236 -1.632 -24.163 1.00 89.25 72 PHE A O 1
ATOM 527 N N . SER A 1 73 ? 34.127 -1.776 -22.110 1.00 90.56 73 SER A N 1
ATOM 528 C CA . SER A 1 73 ? 34.854 -3.011 -22.388 1.00 90.56 73 SER A CA 1
ATOM 529 C C . SER A 1 73 ? 33.910 -4.186 -22.646 1.00 90.56 73 SER A C 1
ATOM 531 O O . SER A 1 73 ? 32.808 -4.256 -22.091 1.00 90.56 73 SER A O 1
ATOM 533 N N . VAL A 1 74 ? 34.345 -5.138 -23.476 1.00 91.25 74 VAL A N 1
ATOM 534 C CA . VAL A 1 74 ? 33.596 -6.379 -23.740 1.00 91.25 74 VAL A CA 1
ATOM 535 C C . VAL A 1 74 ? 33.213 -7.063 -22.429 1.00 91.25 74 VAL A C 1
ATOM 537 O O . VAL A 1 74 ? 34.036 -7.238 -21.534 1.00 91.25 74 VAL A O 1
ATOM 540 N N . GLY A 1 75 ? 31.952 -7.476 -22.331 1.00 90.12 75 GLY A N 1
ATOM 541 C CA . GLY A 1 75 ? 31.376 -8.083 -21.135 1.00 90.12 75 GLY A CA 1
ATOM 542 C C . GLY A 1 75 ? 30.743 -7.084 -20.167 1.00 90.12 75 GLY A C 1
ATOM 543 O O . GLY A 1 75 ? 29.977 -7.521 -19.308 1.00 90.12 75 GLY A O 1
ATOM 544 N N . SER A 1 76 ? 30.984 -5.775 -20.330 1.00 91.00 76 SER A N 1
ATOM 545 C CA . SER A 1 76 ? 30.319 -4.728 -19.544 1.00 91.00 76 SER A CA 1
ATOM 546 C C . SER A 1 76 ? 28.802 -4.824 -19.678 1.00 91.00 76 SER A C 1
ATOM 548 O O . SER A 1 76 ? 28.280 -5.058 -20.769 1.00 91.00 76 SER A O 1
ATOM 550 N N . THR A 1 77 ? 28.094 -4.621 -18.570 1.00 93.38 77 THR A N 1
ATOM 551 C CA . THR A 1 77 ? 26.629 -4.611 -18.521 1.00 93.38 77 THR A CA 1
ATOM 552 C C . THR A 1 77 ? 26.135 -3.257 -18.046 1.00 93.38 77 THR A C 1
ATOM 554 O O . THR A 1 77 ? 26.730 -2.654 -17.154 1.00 93.38 77 THR A O 1
ATOM 557 N N . VAL A 1 78 ? 25.063 -2.771 -18.665 1.00 93.00 78 VAL A N 1
ATOM 558 C CA . VAL A 1 78 ? 24.457 -1.481 -18.328 1.00 93.00 78 VAL A CA 1
ATOM 559 C C . VAL A 1 78 ? 22.965 -1.669 -18.139 1.00 93.00 78 VAL A C 1
ATOM 561 O O . VAL A 1 78 ? 22.274 -2.164 -19.031 1.00 93.00 78 VAL A O 1
ATOM 564 N N . THR A 1 79 ? 22.487 -1.280 -16.959 1.00 94.56 79 THR A N 1
ATOM 565 C CA . THR A 1 79 ? 21.080 -1.365 -16.568 1.00 94.56 79 THR A CA 1
ATOM 566 C C . THR A 1 79 ? 20.392 -0.028 -16.786 1.00 94.56 79 THR A C 1
ATOM 568 O O . THR A 1 79 ? 20.911 1.030 -16.422 1.00 94.56 79 THR A O 1
ATOM 571 N N . PHE A 1 80 ? 19.206 -0.092 -17.375 1.00 94.75 80 PHE A N 1
ATOM 572 C CA . PHE A 1 80 ? 18.357 1.051 -17.653 1.00 94.75 80 PHE A CA 1
ATOM 573 C C . PHE A 1 80 ? 17.203 1.118 -16.653 1.00 94.75 80 PHE A C 1
ATOM 575 O O . PHE A 1 80 ? 16.609 0.112 -16.275 1.00 94.75 80 PHE A O 1
ATOM 582 N N . SER A 1 81 ? 16.846 2.334 -16.262 1.00 94.06 81 SER A N 1
ATOM 583 C CA . SER A 1 81 ? 15.660 2.639 -15.466 1.00 94.06 81 SER A CA 1
ATOM 584 C C . SER A 1 81 ? 14.623 3.354 -16.321 1.00 94.06 81 SER A C 1
ATOM 586 O O . SER A 1 81 ? 14.974 4.205 -17.136 1.00 94.06 81 SER A O 1
ATOM 588 N N . CYS A 1 82 ? 13.343 3.028 -16.145 1.00 93.56 82 CYS A N 1
ATOM 589 C CA . CYS A 1 82 ? 12.279 3.719 -16.867 1.00 93.56 82 CYS A CA 1
ATOM 590 C C . CYS A 1 82 ? 12.190 5.191 -16.448 1.00 93.56 82 CYS A C 1
ATOM 592 O O . CYS A 1 82 ? 12.337 5.521 -15.270 1.00 93.56 82 CYS A O 1
ATOM 594 N N . VAL A 1 83 ? 11.917 6.064 -17.417 1.00 92.75 83 VAL A N 1
ATOM 595 C CA . VAL A 1 83 ? 11.699 7.497 -17.170 1.00 92.75 83 VAL A CA 1
ATOM 596 C C . VAL A 1 83 ? 10.380 7.735 -16.413 1.00 92.75 83 VAL A C 1
ATOM 598 O O . VAL A 1 83 ? 9.506 6.860 -16.414 1.00 92.75 83 VAL A O 1
ATOM 601 N N . PRO A 1 84 ? 10.180 8.911 -15.785 1.00 88.62 84 PRO A N 1
ATOM 602 C CA . PRO A 1 84 ? 8.930 9.230 -15.097 1.00 88.62 84 PRO A CA 1
ATOM 603 C C . PRO A 1 84 ? 7.685 9.008 -15.975 1.00 88.62 84 PRO A C 1
ATOM 605 O O . PRO A 1 84 ? 7.649 9.408 -17.138 1.00 88.62 84 PRO A O 1
ATOM 608 N N . GLY A 1 85 ? 6.659 8.359 -15.413 1.00 84.12 85 GLY A N 1
ATOM 609 C CA . GLY A 1 85 ? 5.432 7.966 -16.127 1.00 84.12 85 GLY A CA 1
ATOM 610 C C . GLY A 1 85 ? 5.492 6.592 -16.811 1.00 84.12 85 GLY A C 1
ATOM 611 O O . GLY A 1 85 ? 4.480 6.127 -17.339 1.00 84.12 85 GLY A O 1
ATOM 612 N N . TYR A 1 86 ? 6.648 5.924 -16.772 1.00 90.94 86 TYR A N 1
ATOM 613 C CA . TYR A 1 86 ? 6.834 4.557 -17.249 1.00 90.94 86 TYR A CA 1
ATOM 614 C C . TYR A 1 86 ? 7.308 3.652 -16.118 1.00 90.94 86 TYR A C 1
ATOM 616 O O . TYR A 1 86 ? 7.932 4.081 -15.148 1.00 90.94 86 TYR A O 1
ATOM 624 N N . THR A 1 87 ? 7.008 2.365 -16.227 1.00 93.00 87 THR A N 1
ATOM 625 C CA . THR A 1 87 ? 7.434 1.367 -15.248 1.00 93.00 87 THR A CA 1
ATOM 626 C C . THR A 1 87 ? 7.862 0.089 -15.945 1.00 93.00 87 THR A C 1
ATOM 628 O O . THR A 1 87 ? 7.324 -0.274 -16.996 1.00 93.00 87 THR A O 1
ATOM 631 N N . LYS A 1 88 ? 8.867 -0.578 -15.370 1.00 92.88 88 LYS A N 1
ATOM 632 C CA . LYS A 1 88 ? 9.402 -1.834 -15.887 1.00 92.88 88 LYS A CA 1
ATOM 633 C C . LYS A 1 88 ? 8.301 -2.887 -15.861 1.00 92.88 88 LYS A C 1
ATOM 635 O O . LYS A 1 88 ? 7.783 -3.228 -14.800 1.00 92.88 88 LYS A O 1
ATOM 640 N N . ARG A 1 89 ? 7.969 -3.407 -17.035 1.00 93.12 89 ARG A N 1
ATOM 641 C CA . ARG A 1 89 ? 7.067 -4.539 -17.203 1.00 93.12 89 ARG A CA 1
ATOM 642 C C . ARG A 1 89 ? 7.691 -5.771 -16.542 1.00 93.12 89 ARG A C 1
ATOM 644 O O . ARG A 1 89 ? 8.903 -5.989 -16.661 1.00 93.12 89 ARG A O 1
ATOM 651 N N . PRO A 1 90 ? 6.886 -6.587 -15.854 1.00 90.81 90 PRO A N 1
ATOM 652 C CA . PRO A 1 90 ? 7.391 -7.767 -15.175 1.00 90.81 90 PRO A CA 1
ATOM 653 C C . PRO A 1 90 ? 8.001 -8.751 -16.183 1.00 90.81 90 PRO A C 1
ATOM 655 O O . PRO A 1 90 ? 7.576 -8.829 -17.334 1.00 90.81 90 PRO A O 1
ATOM 658 N N . PHE A 1 91 ? 9.006 -9.504 -15.730 1.00 88.62 91 PHE A N 1
ATOM 659 C CA . PHE A 1 91 ? 9.708 -10.552 -16.489 1.00 88.62 91 PHE A CA 1
ATOM 660 C C . PHE A 1 91 ? 10.556 -10.096 -17.692 1.00 88.62 91 PHE A C 1
ATOM 662 O O . PHE A 1 91 ? 11.192 -10.938 -18.322 1.00 88.62 91 PHE A O 1
ATOM 669 N N . LEU A 1 92 ? 10.622 -8.796 -18.000 1.00 92.88 92 LEU A N 1
ATOM 670 C CA . LEU A 1 92 ? 11.483 -8.273 -19.066 1.00 92.88 92 LEU A CA 1
ATOM 671 C C . LEU A 1 92 ? 12.847 -7.810 -18.533 1.00 92.88 92 LEU A C 1
ATOM 673 O O . LEU A 1 92 ? 12.956 -7.296 -17.418 1.00 92.88 92 LEU A O 1
ATOM 677 N N . SER A 1 93 ? 13.890 -8.006 -19.349 1.00 93.69 93 SER A N 1
ATOM 678 C CA . SER A 1 93 ? 15.247 -7.532 -19.054 1.00 93.69 93 SER A CA 1
ATOM 679 C C . SER A 1 93 ? 15.362 -6.028 -19.292 1.00 93.69 93 SER A C 1
ATOM 681 O O . SER A 1 93 ? 14.841 -5.507 -20.275 1.00 93.69 93 SER A O 1
ATOM 683 N N . ASP A 1 94 ? 16.081 -5.361 -18.400 1.00 94.75 94 ASP A N 1
ATOM 684 C CA . ASP A 1 94 ? 16.435 -3.941 -18.408 1.00 94.75 94 ASP A CA 1
ATOM 685 C C . ASP A 1 94 ? 17.948 -3.719 -18.572 1.00 94.75 94 ASP A C 1
ATOM 687 O O . ASP A 1 94 ? 18.427 -2.592 -18.457 1.00 94.75 94 ASP A O 1
ATOM 691 N N . THR A 1 95 ? 18.709 -4.780 -18.857 1.00 95.00 95 THR A N 1
ATOM 692 C CA . THR A 1 95 ? 20.174 -4.736 -18.927 1.00 95.00 95 THR A CA 1
ATOM 693 C C . THR A 1 95 ? 20.683 -5.148 -20.305 1.00 95.00 95 THR A C 1
ATOM 695 O O . THR A 1 95 ? 20.411 -6.261 -20.765 1.00 95.00 95 THR A O 1
ATOM 698 N N . ILE A 1 96 ? 21.466 -4.272 -20.945 1.00 94.44 96 ILE A N 1
ATOM 699 C CA . ILE A 1 96 ? 22.250 -4.611 -22.144 1.00 94.44 96 ILE A CA 1
ATOM 700 C C . ILE A 1 96 ? 23.657 -5.063 -21.749 1.00 94.44 96 ILE A C 1
ATOM 702 O O . ILE A 1 96 ? 24.182 -4.669 -20.708 1.00 94.44 96 ILE A O 1
ATOM 706 N N . GLN A 1 97 ? 24.292 -5.849 -22.613 1.00 95.00 97 GLN A N 1
ATOM 707 C CA . GLN A 1 97 ? 25.668 -6.304 -22.456 1.00 95.00 97 GLN A CA 1
ATOM 708 C C . GLN A 1 97 ? 26.492 -5.984 -23.704 1.00 95.00 97 GLN A C 1
ATOM 710 O O . GLN A 1 97 ? 26.011 -6.152 -24.827 1.00 95.00 97 GLN A O 1
ATOM 715 N N . CYS A 1 98 ? 27.738 -5.556 -23.509 1.00 94.00 98 CYS A N 1
ATOM 716 C CA . CYS A 1 98 ? 28.702 -5.396 -24.588 1.00 94.00 98 CYS A CA 1
ATOM 717 C C . CYS A 1 98 ? 29.231 -6.767 -25.033 1.00 94.00 98 CYS A C 1
ATOM 719 O O . CYS A 1 98 ? 29.899 -7.467 -24.270 1.00 94.00 98 CYS A O 1
ATOM 721 N N . LEU A 1 99 ? 28.913 -7.169 -26.262 1.00 93.00 99 LEU A N 1
ATOM 722 C CA . LEU A 1 99 ? 29.269 -8.471 -26.823 1.00 93.00 99 LEU A CA 1
ATOM 723 C C . LEU A 1 99 ? 30.691 -8.465 -27.408 1.00 93.00 99 LEU A C 1
ATOM 725 O O . LEU A 1 99 ? 31.265 -7.422 -27.712 1.00 93.00 99 LEU A O 1
ATOM 729 N N . THR A 1 100 ? 31.253 -9.654 -27.636 1.00 89.56 100 THR A N 1
ATOM 730 C CA . THR A 1 100 ? 32.618 -9.844 -28.173 1.00 89.56 100 THR A CA 1
ATOM 731 C C . THR A 1 100 ? 32.833 -9.273 -29.576 1.00 89.56 100 THR A C 1
ATOM 733 O O . THR A 1 100 ? 33.971 -9.077 -29.993 1.00 89.56 100 THR A O 1
ATOM 736 N N . ASN A 1 101 ? 31.751 -8.988 -30.301 1.00 89.12 101 ASN A N 1
ATOM 737 C CA . ASN A 1 101 ? 31.755 -8.351 -31.616 1.00 89.12 101 ASN A CA 1
ATOM 738 C C . ASN A 1 101 ? 31.606 -6.818 -31.549 1.00 89.12 101 ASN A C 1
ATOM 740 O O . ASN A 1 101 ? 31.224 -6.214 -32.554 1.00 89.12 101 ASN A O 1
ATOM 744 N N . SER A 1 102 ? 31.852 -6.207 -30.383 1.00 86.12 102 SER A N 1
ATOM 745 C CA . SER A 1 102 ? 31.763 -4.754 -30.162 1.00 86.12 102 SER A CA 1
ATOM 746 C C . SER A 1 102 ? 30.371 -4.176 -30.432 1.00 86.12 102 SER A C 1
ATOM 748 O O . SER A 1 102 ? 30.223 -3.032 -30.865 1.00 86.12 102 SER A O 1
ATOM 750 N N . ARG A 1 103 ? 29.324 -4.978 -30.208 1.00 91.00 103 ARG A N 1
ATOM 751 C CA . ARG A 1 103 ? 27.922 -4.554 -30.303 1.00 91.00 103 ARG A CA 1
ATOM 752 C C . ARG A 1 103 ? 27.206 -4.773 -28.982 1.00 91.00 103 ARG A C 1
ATOM 754 O O . ARG A 1 103 ? 27.467 -5.741 -28.274 1.00 91.00 103 ARG A O 1
ATOM 761 N N . TRP A 1 104 ? 26.251 -3.902 -28.692 1.00 93.44 104 TRP A N 1
ATOM 762 C CA . TRP A 1 104 ? 25.331 -4.087 -27.577 1.00 93.44 104 TRP A CA 1
ATOM 763 C C . TRP A 1 104 ? 24.322 -5.198 -27.874 1.00 93.44 104 TRP A C 1
ATOM 765 O O . TRP A 1 104 ? 23.869 -5.353 -29.013 1.00 93.44 104 TRP A O 1
ATOM 775 N N . SER A 1 105 ? 23.959 -5.969 -26.850 1.00 94.69 105 SER A N 1
ATOM 776 C CA . SER A 1 105 ? 22.822 -6.884 -26.923 1.00 94.69 105 SER A CA 1
ATOM 777 C C . SER A 1 105 ? 21.507 -6.121 -27.128 1.00 94.69 105 SER A C 1
ATOM 779 O O . SER A 1 105 ? 21.370 -4.951 -26.772 1.00 94.69 105 SER A O 1
ATOM 781 N N . SER A 1 106 ? 20.518 -6.788 -27.721 1.00 92.12 106 SER A N 1
ATOM 782 C CA . SER A 1 106 ? 19.185 -6.220 -27.927 1.00 92.12 106 SER A CA 1
ATOM 783 C C . SER A 1 106 ? 18.350 -6.269 -26.650 1.00 92.12 106 SER A C 1
ATOM 785 O O . SER A 1 106 ? 18.362 -7.282 -25.948 1.00 92.12 106 SER A O 1
ATOM 787 N N . LEU A 1 107 ? 17.552 -5.227 -26.418 1.00 91.75 107 LEU A N 1
ATOM 788 C CA . LEU A 1 107 ? 16.573 -5.160 -25.336 1.00 91.75 107 LEU A CA 1
ATOM 789 C C . LEU A 1 107 ? 15.142 -5.128 -25.904 1.00 91.75 107 LEU A C 1
ATOM 791 O O . LEU A 1 107 ? 14.908 -4.394 -26.867 1.00 91.75 107 LEU A O 1
ATOM 795 N N . PRO A 1 108 ? 14.180 -5.893 -25.351 1.00 91.75 108 PRO A N 1
ATOM 796 C CA . PRO A 1 108 ? 12.768 -5.726 -25.691 1.00 91.75 108 PRO A CA 1
ATOM 797 C C . PRO A 1 108 ? 12.217 -4.408 -25.123 1.00 91.75 108 PRO A C 1
ATOM 799 O O . PRO A 1 108 ? 12.839 -3.771 -24.272 1.00 91.75 108 PRO A O 1
ATOM 802 N N . GLU A 1 109 ? 11.014 -4.018 -25.547 1.00 91.56 109 GLU A N 1
ATOM 803 C CA . GLU A 1 109 ? 10.307 -2.868 -24.973 1.00 91.56 109 GLU A CA 1
ATOM 804 C C . GLU A 1 109 ? 9.842 -3.180 -23.539 1.00 91.56 109 GLU A C 1
ATOM 806 O O . GLU A 1 109 ? 8.741 -3.682 -23.297 1.00 91.56 109 GLU A O 1
ATOM 811 N N . PHE A 1 110 ? 10.727 -2.925 -22.574 1.00 93.94 110 PHE A N 1
ATOM 812 C CA . PHE A 1 110 ? 10.518 -3.294 -21.176 1.00 93.94 110 PHE A CA 1
ATOM 813 C C . PHE A 1 110 ? 9.838 -2.205 -20.344 1.00 93.94 110 PHE A C 1
ATOM 815 O O . PHE A 1 110 ? 9.246 -2.525 -19.318 1.00 93.94 110 PHE A O 1
ATOM 822 N N . CYS A 1 111 ? 9.870 -0.940 -20.766 1.00 94.44 111 CYS A N 1
ATOM 823 C CA . CYS A 1 111 ? 9.159 0.149 -20.097 1.00 94.44 111 CYS A CA 1
ATOM 824 C C . CYS A 1 111 ? 7.755 0.306 -20.688 1.00 94.44 111 CYS A C 1
ATOM 826 O O . CYS A 1 111 ? 7.590 0.494 -21.889 1.00 94.44 111 CYS A O 1
ATOM 828 N N . GLY A 1 112 ? 6.725 0.223 -19.848 1.00 93.12 112 GLY A N 1
ATOM 829 C CA . GLY A 1 112 ? 5.337 0.462 -20.246 1.00 93.12 112 GLY A CA 1
ATOM 830 C C . GLY A 1 112 ? 4.714 1.606 -19.458 1.00 93.12 112 GLY A C 1
ATOM 831 O O . GLY A 1 112 ? 5.152 1.910 -18.348 1.00 93.12 112 GLY A O 1
ATOM 832 N N . ARG A 1 113 ? 3.670 2.223 -20.016 1.00 92.12 113 ARG A N 1
ATOM 833 C CA . ARG A 1 113 ? 2.839 3.175 -19.272 1.00 92.12 113 ARG A CA 1
ATOM 834 C C . ARG A 1 113 ? 2.112 2.434 -18.155 1.00 92.12 113 ARG A C 1
ATOM 836 O O . ARG A 1 113 ? 1.432 1.444 -18.418 1.00 92.12 113 ARG A O 1
ATOM 843 N N . SER A 1 114 ? 2.276 2.921 -16.934 1.00 93.38 114 SER A N 1
ATOM 844 C CA . SER A 1 114 ? 1.708 2.331 -15.728 1.00 93.38 114 SER A CA 1
ATOM 845 C C . SER A 1 114 ? 1.266 3.444 -14.796 1.00 93.38 114 SER A C 1
ATOM 847 O O . SER A 1 114 ? 1.929 4.482 -14.723 1.00 93.38 114 SER A O 1
ATOM 849 N N . CYS A 1 115 ? 0.186 3.217 -14.053 1.00 93.38 115 CYS A N 1
ATOM 850 C CA . CYS A 1 115 ? -0.084 4.039 -12.883 1.00 93.38 115 CYS A CA 1
ATOM 851 C C . CYS A 1 115 ? 1.064 3.910 -11.864 1.00 93.38 115 CYS A C 1
ATOM 853 O O . CYS A 1 115 ? 1.763 2.885 -11.840 1.00 93.38 115 CYS A O 1
ATOM 855 N N . PRO A 1 116 ? 1.275 4.933 -11.014 1.00 91.88 116 PRO A N 1
ATOM 856 C CA . PRO A 1 116 ? 2.196 4.826 -9.890 1.00 91.88 116 PRO A CA 1
ATOM 857 C C . PRO A 1 116 ? 1.711 3.756 -8.905 1.00 91.88 116 PRO A C 1
ATOM 859 O O . PRO A 1 116 ? 0.632 3.182 -9.060 1.00 91.88 116 PRO A O 1
ATOM 862 N N . ARG A 1 117 ? 2.487 3.510 -7.846 1.00 92.19 117 ARG A N 1
ATOM 863 C CA . ARG A 1 117 ? 2.039 2.648 -6.745 1.00 92.19 117 ARG A CA 1
ATOM 864 C C . ARG A 1 117 ? 0.641 3.094 -6.263 1.00 92.19 117 ARG A C 1
ATOM 866 O O . ARG A 1 117 ? 0.464 4.302 -6.081 1.00 92.19 117 ARG A O 1
ATOM 873 N N . PRO A 1 118 ? -0.319 2.166 -6.072 1.00 95.56 118 PRO A N 1
ATOM 874 C CA . PRO A 1 118 ? -1.655 2.494 -5.588 1.00 95.56 118 PRO A CA 1
ATOM 875 C C . PRO A 1 118 ? -1.630 3.384 -4.341 1.00 95.56 118 PRO A C 1
ATOM 877 O O . PRO A 1 118 ? -0.727 3.235 -3.508 1.00 95.56 118 PRO A O 1
ATOM 880 N N . PRO A 1 119 ? -2.594 4.309 -4.198 1.00 95.06 119 PRO A N 1
ATOM 881 C CA . PRO A 1 119 ? -2.628 5.232 -3.075 1.00 95.06 119 PRO A CA 1
ATOM 882 C C . PRO A 1 119 ? -2.787 4.472 -1.756 1.00 95.06 119 PRO A C 1
ATOM 884 O O . PRO A 1 119 ? -3.603 3.560 -1.628 1.00 95.06 119 PRO A O 1
ATOM 887 N N . SER A 1 120 ? -2.010 4.859 -0.752 1.00 95.31 120 SER A N 1
ATOM 888 C CA . SER A 1 120 ? -2.163 4.366 0.617 1.00 95.31 120 SER A CA 1
ATOM 889 C C . SER A 1 120 ? -3.232 5.174 1.353 1.00 95.31 120 SER A C 1
ATOM 891 O O . SER A 1 120 ? -3.106 6.393 1.474 1.00 95.31 120 SER A O 1
ATOM 893 N N . VAL A 1 121 ? -4.250 4.487 1.871 1.00 95.69 121 VAL A N 1
ATOM 894 C CA . VAL A 1 121 ? -5.359 5.063 2.649 1.00 95.69 121 VAL A CA 1
ATOM 895 C C . VAL A 1 121 ? -5.256 4.662 4.124 1.00 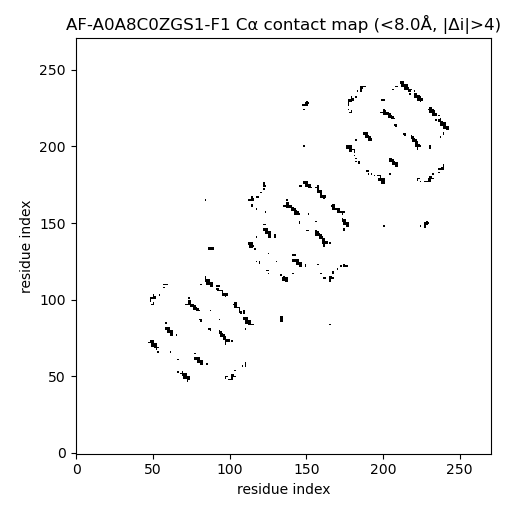95.69 121 VAL A C 1
ATOM 897 O O . VAL A 1 121 ? -4.471 3.788 4.479 1.00 95.69 121 VAL A O 1
ATOM 900 N N . LYS A 1 122 ? -5.996 5.342 5.009 1.00 93.81 122 LYS A N 1
ATOM 901 C CA . LYS A 1 122 ? -5.916 5.127 6.469 1.00 93.81 122 LYS A CA 1
ATOM 902 C C . LYS A 1 122 ? -6.812 4.005 6.992 1.00 93.81 122 LYS A C 1
ATOM 904 O O . LYS A 1 122 ? -6.522 3.471 8.054 1.00 93.81 122 LYS A O 1
ATOM 909 N N . PHE A 1 123 ? -7.882 3.684 6.269 1.00 94.12 123 PHE A N 1
ATOM 910 C CA . PHE A 1 123 ? -8.925 2.737 6.681 1.00 94.12 123 PHE A CA 1
ATOM 911 C C . PHE A 1 123 ? -8.746 1.330 6.086 1.00 94.12 123 PHE A C 1
ATOM 913 O O . PHE A 1 123 ? -9.370 0.375 6.543 1.00 94.12 123 PHE A O 1
ATOM 920 N N . ALA A 1 124 ? -7.862 1.174 5.094 1.00 95.69 124 ALA A N 1
ATOM 921 C CA . ALA A 1 124 ? -7.620 -0.098 4.427 1.00 95.69 124 ALA A CA 1
ATOM 922 C C . ALA A 1 124 ? -6.183 -0.241 3.906 1.00 95.69 124 ALA A C 1
ATOM 924 O O . ALA A 1 124 ? -5.489 0.733 3.612 1.00 95.69 124 ALA A O 1
ATOM 925 N N . LEU A 1 125 ? -5.770 -1.492 3.736 1.00 95.75 125 LEU A N 1
ATOM 926 C CA . LEU A 1 125 ? -4.497 -1.905 3.162 1.00 95.75 125 LEU A CA 1
ATOM 927 C C . LEU A 1 125 ? -4.708 -2.445 1.751 1.00 95.75 125 LEU A C 1
ATOM 929 O O . LEU A 1 125 ? -5.719 -3.078 1.469 1.00 95.75 125 LEU A O 1
ATOM 933 N N . LEU A 1 126 ? -3.742 -2.225 0.862 1.00 96.81 126 LEU A N 1
ATOM 934 C CA . LEU A 1 126 ? -3.747 -2.855 -0.457 1.00 96.81 126 LEU A CA 1
ATOM 935 C C . LEU A 1 126 ? -3.685 -4.387 -0.306 1.00 96.81 126 LEU A C 1
ATOM 937 O O . LEU A 1 126 ? -2.999 -4.890 0.587 1.00 96.81 126 LEU A O 1
ATOM 941 N N . SER A 1 127 ? -4.381 -5.130 -1.169 1.00 96.38 127 SER A N 1
ATOM 942 C CA . SER A 1 127 ? -4.359 -6.594 -1.130 1.00 96.38 127 SER A CA 1
ATOM 943 C C . SER A 1 127 ? -2.927 -7.142 -1.295 1.00 96.38 127 SER A C 1
ATOM 945 O O . SER A 1 127 ? -2.118 -6.544 -2.015 1.00 96.38 127 SER A O 1
ATOM 947 N N . PRO A 1 128 ? -2.571 -8.278 -0.664 1.00 94.62 128 PRO A N 1
ATOM 948 C CA . PRO A 1 128 ? -1.241 -8.876 -0.810 1.00 94.62 128 PRO A CA 1
ATOM 949 C C . PRO A 1 128 ? -0.876 -9.204 -2.263 1.00 94.62 128 PRO A C 1
ATOM 951 O O . PRO A 1 128 ? 0.299 -9.140 -2.638 1.00 94.62 128 PRO A O 1
ATOM 954 N N . GLU A 1 129 ? -1.874 -9.552 -3.076 1.00 92.81 129 GLU A N 1
ATOM 955 C CA . GLU A 1 129 ? -1.716 -9.852 -4.498 1.00 92.81 129 GLU A CA 1
ATOM 956 C C . GLU A 1 129 ? -1.325 -8.601 -5.290 1.00 92.81 129 GLU A C 1
ATOM 958 O O . GLU A 1 129 ? -0.395 -8.642 -6.100 1.00 92.81 129 GLU A O 1
ATOM 963 N N . ASP A 1 130 ? -1.992 -7.477 -5.023 1.00 94.12 130 ASP A N 1
ATOM 964 C CA . ASP A 1 130 ? -1.719 -6.206 -5.693 1.00 94.12 130 ASP A CA 1
ATOM 965 C C . ASP A 1 130 ? -0.430 -5.570 -5.170 1.00 94.12 130 ASP A C 1
ATOM 967 O O . ASP A 1 130 ? 0.372 -5.073 -5.952 1.00 94.12 130 ASP A O 1
ATOM 971 N N . GLN A 1 131 ? -0.130 -5.689 -3.873 1.00 92.44 131 GLN A N 1
ATOM 972 C CA . GLN A 1 131 ? 1.099 -5.152 -3.278 1.00 92.44 131 GLN A CA 1
ATOM 973 C C . GLN A 1 131 ? 2.382 -5.760 -3.872 1.00 92.44 131 GLN A C 1
ATOM 975 O O . GLN A 1 131 ? 3.436 -5.117 -3.871 1.00 92.44 131 GLN A O 1
ATOM 980 N N . ARG A 1 132 ? 2.315 -6.996 -4.379 1.00 89.94 132 ARG A N 1
ATOM 981 C CA . ARG A 1 132 ? 3.447 -7.670 -5.038 1.00 89.94 132 ARG A CA 1
ATOM 982 C C . ARG A 1 132 ? 3.704 -7.174 -6.460 1.00 89.94 132 ARG A C 1
ATOM 984 O O . ARG A 1 132 ? 4.766 -7.462 -7.012 1.00 89.94 132 ARG A O 1
ATOM 991 N N . GLN A 1 133 ? 2.767 -6.441 -7.049 1.00 89.56 133 GLN A N 1
ATOM 992 C CA . GLN A 1 133 ? 2.878 -5.933 -8.408 1.00 89.56 133 GLN A CA 1
ATOM 993 C C . GLN A 1 133 ? 3.570 -4.568 -8.420 1.00 89.56 133 GLN A C 1
ATOM 995 O O . GLN A 1 133 ? 3.390 -3.726 -7.537 1.00 89.56 133 GLN A O 1
ATOM 1000 N N . ASN A 1 134 ? 4.379 -4.339 -9.450 1.00 88.00 134 ASN A N 1
ATOM 1001 C CA . ASN A 1 134 ? 5.036 -3.057 -9.694 1.00 88.00 134 ASN A CA 1
ATOM 1002 C C . ASN A 1 134 ? 4.530 -2.365 -10.964 1.00 88.00 134 ASN A C 1
ATOM 1004 O O . ASN A 1 134 ? 4.902 -1.223 -11.194 1.00 88.00 134 ASN A O 1
ATOM 1008 N N . PHE A 1 135 ? 3.700 -3.035 -11.764 1.00 93.81 135 PHE A N 1
ATOM 1009 C CA . PHE A 1 135 ? 3.214 -2.554 -13.049 1.00 93.81 135 PHE A CA 1
ATOM 1010 C C . PHE A 1 135 ? 1.690 -2.674 -13.094 1.00 93.81 135 PHE A C 1
ATOM 1012 O O . PHE A 1 135 ? 1.157 -3.779 -13.031 1.00 93.81 135 PHE A O 1
ATOM 1019 N N . TYR A 1 136 ? 1.011 -1.538 -13.230 1.00 94.12 136 TYR A N 1
ATOM 1020 C CA . TYR A 1 136 ? -0.443 -1.408 -13.232 1.00 94.12 136 TYR A CA 1
ATOM 1021 C C . TYR A 1 136 ? -0.863 -0.735 -14.534 1.00 94.12 136 TYR A C 1
ATOM 1023 O O . TYR A 1 136 ? -0.730 0.482 -14.693 1.00 94.12 136 TYR A O 1
ATOM 1031 N N . ALA A 1 137 ? -1.319 -1.539 -15.490 1.00 93.44 137 ALA A N 1
ATOM 1032 C CA . ALA A 1 137 ? -1.784 -1.029 -16.769 1.00 93.44 137 ALA A CA 1
ATOM 1033 C C . ALA A 1 137 ? -3.056 -0.185 -16.592 1.00 93.44 137 ALA A C 1
ATOM 1035 O O . ALA A 1 137 ? -3.760 -0.262 -15.585 1.00 93.44 137 ALA A O 1
ATOM 1036 N N . VAL A 1 138 ? -3.379 0.607 -17.609 1.00 93.38 138 VAL A N 1
ATOM 1037 C CA . VAL A 1 138 ? -4.671 1.295 -17.669 1.00 93.38 138 VAL A CA 1
ATOM 1038 C C . VAL A 1 138 ? -5.806 0.267 -17.584 1.00 93.38 138 VAL A C 1
ATOM 1040 O O . VAL A 1 138 ? -5.718 -0.810 -18.178 1.00 93.38 138 VAL A O 1
ATOM 1043 N N . ASN A 1 139 ? -6.858 0.604 -16.839 1.00 95.00 139 ASN A N 1
ATOM 1044 C CA . ASN A 1 139 ? -7.985 -0.252 -16.460 1.00 95.00 139 ASN A CA 1
ATOM 1045 C C . ASN A 1 139 ? -7.640 -1.411 -15.510 1.00 95.00 139 ASN A C 1
ATOM 1047 O O . ASN A 1 139 ? -8.497 -2.249 -15.240 1.00 95.00 139 ASN A O 1
ATOM 1051 N N . THR A 1 140 ? -6.421 -1.474 -14.963 1.00 95.19 140 THR A N 1
ATOM 1052 C CA . THR A 1 140 ? -6.145 -2.356 -13.824 1.00 95.19 140 THR A CA 1
ATOM 1053 C C . THR A 1 140 ? -6.890 -1.841 -12.596 1.00 95.19 140 THR A C 1
ATOM 1055 O O . THR A 1 140 ? -6.712 -0.690 -12.197 1.00 95.19 140 THR A O 1
ATOM 1058 N N . THR A 1 141 ? -7.696 -2.704 -11.984 1.00 97.00 141 THR A N 1
ATOM 1059 C CA . THR A 1 141 ? -8.378 -2.439 -10.716 1.00 97.00 141 THR A CA 1
ATOM 1060 C C . THR A 1 141 ? -7.688 -3.211 -9.607 1.00 97.00 141 THR A C 1
ATOM 1062 O O . THR A 1 141 ? -7.551 -4.429 -9.694 1.00 97.00 141 THR A O 1
ATOM 1065 N N . VAL A 1 142 ? -7.269 -2.497 -8.568 1.00 97.38 142 VAL A N 1
ATOM 1066 C CA . VAL A 1 142 ? -6.685 -3.078 -7.361 1.00 97.38 142 VAL A CA 1
ATOM 1067 C C . VAL A 1 142 ? -7.704 -3.093 -6.235 1.00 97.38 142 VAL A C 1
ATOM 1069 O O . VAL A 1 142 ? -8.606 -2.249 -6.171 1.00 97.38 142 VAL A O 1
ATOM 1072 N N . ARG A 1 143 ? -7.546 -4.055 -5.333 1.00 96.81 143 ARG A N 1
ATOM 1073 C CA . ARG A 1 143 ? -8.443 -4.282 -4.204 1.00 96.81 143 ARG A CA 1
ATOM 1074 C C . ARG A 1 143 ? -7.767 -3.915 -2.894 1.00 96.81 143 ARG A C 1
ATOM 1076 O O . ARG A 1 143 ? -6.590 -4.201 -2.685 1.00 96.81 143 ARG A O 1
ATOM 1083 N N . TYR A 1 144 ? -8.548 -3.349 -1.987 1.00 96.75 144 TYR A N 1
ATOM 1084 C CA . TYR A 1 144 ? -8.148 -3.066 -0.621 1.00 96.75 144 TYR A CA 1
ATOM 1085 C C . TYR A 1 144 ? -8.863 -4.001 0.357 1.00 96.75 144 TYR A C 1
ATOM 1087 O O . TYR A 1 144 ? -9.933 -4.544 0.080 1.00 96.75 144 TYR A O 1
ATOM 1095 N N . ILE A 1 145 ? -8.233 -4.206 1.504 1.00 94.94 145 ILE A N 1
ATOM 1096 C CA . ILE A 1 145 ? -8.707 -5.012 2.623 1.00 94.94 145 ILE A CA 1
ATOM 1097 C C . ILE A 1 145 ? -8.756 -4.079 3.828 1.00 94.94 145 ILE A C 1
ATOM 1099 O O . ILE A 1 145 ? -7.762 -3.410 4.115 1.00 94.94 145 ILE A O 1
ATOM 1103 N N . CYS A 1 146 ? -9.902 -4.006 4.506 1.00 94.25 146 CYS A N 1
ATOM 1104 C CA . CYS A 1 146 ? -10.061 -3.145 5.674 1.00 94.25 146 CYS A CA 1
ATOM 1105 C C . CYS A 1 146 ? -8.986 -3.437 6.727 1.00 94.25 146 CYS A C 1
ATOM 1107 O O . CYS A 1 146 ? -8.508 -4.567 6.872 1.00 94.25 146 CYS A O 1
ATOM 1109 N N . HIS A 1 147 ? -8.565 -2.395 7.441 1.00 92.88 147 HIS A N 1
ATOM 1110 C CA . HIS A 1 147 ? -7.686 -2.590 8.586 1.00 92.88 147 HIS A CA 1
ATOM 1111 C C . HIS A 1 147 ? -8.376 -3.449 9.655 1.00 92.88 147 HIS A C 1
ATOM 1113 O O . HIS A 1 147 ? -9.588 -3.373 9.779 1.00 92.88 147 HIS A O 1
ATOM 1119 N N . PRO A 1 148 ? -7.629 -4.179 10.506 1.00 89.50 148 PRO A N 1
ATOM 1120 C CA . PRO A 1 148 ? -8.226 -4.983 11.580 1.00 89.50 148 PRO A CA 1
ATOM 1121 C C . PRO A 1 148 ? -9.085 -4.195 12.583 1.00 89.50 148 PRO A C 1
ATOM 1123 O O . PRO A 1 148 ? -9.871 -4.780 13.314 1.00 89.50 148 PRO A O 1
ATOM 1126 N N . SER A 1 149 ? -8.904 -2.875 12.653 1.00 89.69 149 SER A N 1
ATOM 1127 C CA . SER A 1 1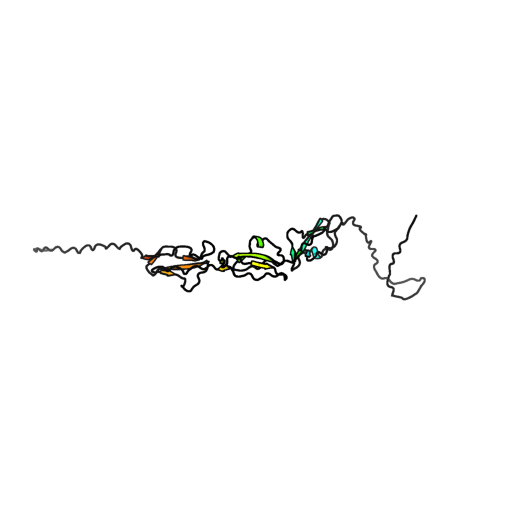49 ? -9.706 -1.966 13.477 1.00 89.69 149 SER A CA 1
ATOM 1128 C C . SER A 1 149 ? -10.939 -1.409 12.759 1.00 89.69 149 SER A C 1
ATOM 1130 O O . SER A 1 149 ? -11.600 -0.527 13.305 1.00 89.69 149 SER A O 1
ATOM 1132 N N . HIS A 1 150 ? -11.197 -1.841 11.523 1.00 92.31 150 HIS A N 1
ATOM 1133 C CA . HIS A 1 150 ? -12.280 -1.360 10.678 1.00 92.31 150 HIS A CA 1
ATOM 1134 C C . HIS A 1 150 ? -13.114 -2.528 10.142 1.00 92.31 150 HIS A C 1
ATOM 1136 O O . HIS A 1 150 ? -12.562 -3.525 9.682 1.00 92.31 150 HIS A O 1
ATOM 1142 N N . GLU A 1 151 ? -14.427 -2.346 10.131 1.00 90.56 151 GLU A N 1
ATOM 1143 C CA . GLU A 1 151 ? -15.409 -3.254 9.543 1.00 90.56 151 GLU A CA 1
ATOM 1144 C C . GLU A 1 151 ? -15.784 -2.769 8.135 1.00 90.56 151 GLU A C 1
ATOM 1146 O O . GLU A 1 151 ? -15.796 -1.564 7.859 1.00 90.56 151 GLU A O 1
ATOM 1151 N N . ASN A 1 152 ? -16.094 -3.700 7.229 1.00 90.94 152 ASN A N 1
ATOM 1152 C CA . ASN A 1 152 ? -16.615 -3.354 5.910 1.00 90.94 152 ASN A CA 1
ATOM 1153 C C . ASN A 1 152 ? -18.127 -3.095 5.975 1.00 90.94 152 ASN A C 1
ATOM 1155 O O . ASN A 1 152 ? -18.905 -3.983 6.302 1.00 90.94 152 ASN A O 1
ATOM 1159 N N . THR A 1 153 ? -18.556 -1.897 5.585 1.00 87.81 153 THR A N 1
ATOM 1160 C CA . THR A 1 153 ? -19.973 -1.500 5.569 1.00 87.81 153 THR A CA 1
ATOM 1161 C C . THR A 1 153 ? -20.764 -2.163 4.431 1.00 87.81 153 THR A C 1
ATOM 1163 O O . THR A 1 153 ? -21.990 -2.060 4.376 1.00 87.81 153 THR A O 1
ATOM 1166 N N . THR A 1 154 ? -20.088 -2.822 3.486 1.00 88.62 154 THR A N 1
ATOM 1167 C CA . THR A 1 154 ? -20.716 -3.468 2.326 1.00 88.62 154 THR A CA 1
ATOM 1168 C C . THR A 1 154 ? -20.145 -4.863 2.076 1.00 88.62 154 THR A C 1
ATOM 1170 O O . THR A 1 154 ? -19.046 -5.184 2.512 1.00 88.62 154 THR A O 1
ATOM 1173 N N . ASP A 1 155 ? -20.827 -5.681 1.272 1.00 87.12 155 ASP A N 1
ATOM 1174 C CA . ASP A 1 155 ? -20.284 -6.977 0.829 1.00 87.12 155 ASP A CA 1
ATOM 1175 C C . ASP A 1 155 ? -19.128 -6.836 -0.184 1.00 87.12 155 ASP A C 1
ATOM 1177 O O . ASP A 1 155 ? -18.515 -7.827 -0.592 1.00 87.12 155 ASP A O 1
ATOM 1181 N N . GLN A 1 156 ? -18.833 -5.612 -0.639 1.00 90.88 156 GLN A N 1
ATOM 1182 C CA . GLN A 1 156 ? -17.802 -5.339 -1.634 1.00 90.88 156 GLN A CA 1
ATOM 1183 C C . GLN A 1 156 ? -16.560 -4.718 -0.985 1.00 90.88 156 GLN A C 1
ATOM 1185 O O . GLN A 1 156 ? -16.666 -3.835 -0.138 1.00 90.88 156 GLN A O 1
ATOM 1190 N N . PRO A 1 157 ? -15.351 -5.153 -1.366 1.00 93.12 157 PRO A N 1
ATOM 1191 C CA . PRO A 1 157 ? -14.126 -4.527 -0.889 1.00 93.12 157 PRO A CA 1
ATOM 1192 C C . PRO A 1 157 ? -13.938 -3.146 -1.543 1.00 93.12 157 PRO A C 1
ATOM 1194 O O . PRO A 1 157 ? -14.331 -2.965 -2.699 1.00 93.12 157 PRO A O 1
ATOM 1197 N N . PRO A 1 158 ? -13.266 -2.186 -0.881 1.00 95.94 158 PRO A N 1
ATOM 1198 C CA . PRO A 1 158 ? -12.858 -0.954 -1.542 1.00 95.94 158 PRO A CA 1
ATOM 1199 C C . PRO A 1 158 ? -11.906 -1.258 -2.705 1.00 95.94 158 PRO A C 1
ATOM 1201 O O . PRO A 1 158 ? -10.969 -2.049 -2.572 1.00 95.94 158 PRO A O 1
ATOM 1204 N N . THR A 1 159 ? -12.118 -0.617 -3.850 1.00 97.19 159 THR A N 1
ATOM 1205 C CA . THR A 1 159 ? -11.288 -0.803 -5.050 1.00 97.19 159 THR A CA 1
ATOM 1206 C C . THR A 1 159 ? -10.864 0.527 -5.646 1.00 97.19 159 THR A C 1
ATOM 1208 O O . THR A 1 159 ? -11.590 1.511 -5.537 1.00 97.19 159 THR A O 1
ATOM 1211 N N . SER A 1 160 ? -9.728 0.544 -6.342 1.00 97.88 160 SER A N 1
ATOM 1212 C CA . SER A 1 160 ? -9.289 1.692 -7.139 1.00 97.88 160 SER A CA 1
ATOM 1213 C C . SER A 1 160 ? -8.820 1.239 -8.514 1.00 97.88 160 SER A C 1
ATOM 1215 O O . SER A 1 160 ? -8.207 0.182 -8.648 1.00 97.88 160 SER A O 1
ATOM 1217 N N . THR A 1 161 ? -9.131 2.023 -9.543 1.00 97.81 161 THR A N 1
ATOM 1218 C CA . THR A 1 161 ? -8.847 1.689 -10.942 1.00 97.81 161 THR A CA 1
ATOM 1219 C C . THR A 1 161 ? -7.864 2.681 -11.546 1.00 97.81 161 THR A C 1
ATOM 1221 O O . THR A 1 161 ? -7.982 3.889 -11.345 1.00 97.81 161 THR A O 1
ATOM 1224 N N . CYS A 1 162 ? -6.889 2.170 -12.294 1.00 96.56 162 CYS A N 1
ATOM 1225 C CA . CYS A 1 162 ? -5.939 2.979 -13.043 1.00 96.56 162 CYS A CA 1
ATOM 1226 C C . CYS A 1 162 ? -6.609 3.566 -14.293 1.00 96.56 162 CYS A C 1
ATOM 1228 O O . CYS A 1 162 ? -7.048 2.827 -15.173 1.00 96.56 162 CYS A O 1
ATOM 1230 N N . LEU A 1 163 ? -6.680 4.890 -14.382 1.00 96.56 163 LEU A N 1
ATOM 1231 C CA . LEU A 1 163 ? -7.303 5.626 -15.483 1.00 96.56 163 LEU A CA 1
ATOM 1232 C C . LEU A 1 163 ? -6.328 5.862 -16.651 1.00 96.56 163 LEU A C 1
ATOM 1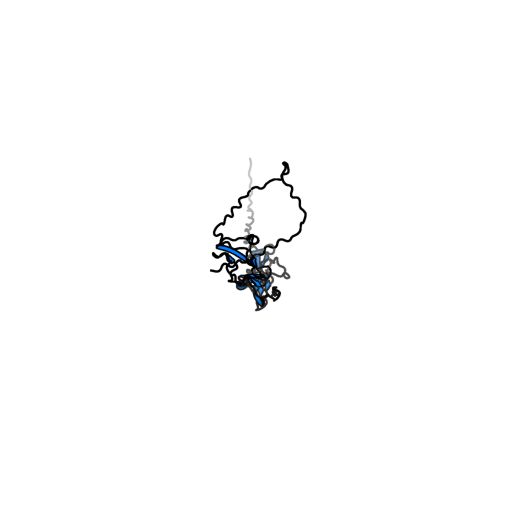234 O O . LEU A 1 163 ? -5.109 5.757 -16.504 1.00 96.56 163 LEU A O 1
ATOM 1238 N N . ASP A 1 164 ? -6.855 6.264 -17.814 1.00 94.12 164 ASP A N 1
ATOM 1239 C CA . ASP A 1 164 ? -6.062 6.571 -19.023 1.00 94.12 164 ASP A CA 1
ATOM 1240 C C . ASP A 1 164 ? -5.002 7.666 -18.800 1.00 94.12 164 ASP A C 1
ATOM 1242 O O . ASP A 1 164 ? -3.940 7.683 -19.433 1.00 94.12 164 ASP A O 1
ATOM 1246 N N . ASN A 1 165 ? -5.267 8.583 -17.867 1.00 93.94 165 ASN A N 1
ATOM 1247 C CA . ASN A 1 165 ? -4.346 9.650 -17.474 1.00 93.94 165 ASN A CA 1
ATOM 1248 C C . ASN A 1 165 ? -3.245 9.180 -16.495 1.00 93.94 165 ASN A C 1
ATOM 1250 O O . ASN A 1 165 ? -2.506 10.018 -15.982 1.00 93.94 165 ASN A O 1
ATOM 1254 N N . LEU A 1 166 ? -3.122 7.868 -16.253 1.00 93.06 166 LEU A N 1
ATOM 1255 C CA . LEU A 1 166 ? -2.176 7.248 -15.316 1.00 93.06 166 LEU A CA 1
ATOM 1256 C C . LEU A 1 166 ? -2.363 7.692 -13.857 1.00 93.06 166 LEU A C 1
ATOM 1258 O O . LEU A 1 166 ? -1.410 7.713 -13.076 1.00 93.06 166 LEU A O 1
ATOM 1262 N N . THR A 1 167 ? -3.597 8.031 -13.487 1.00 95.06 167 THR A N 1
ATOM 1263 C CA . THR A 1 167 ? -3.989 8.303 -12.099 1.00 95.06 167 THR A CA 1
ATOM 1264 C C . THR A 1 167 ? -4.960 7.246 -11.595 1.00 95.06 167 THR A C 1
ATOM 1266 O O . THR A 1 167 ? -5.648 6.590 -12.374 1.00 95.06 167 THR A O 1
ATOM 1269 N N . TRP A 1 168 ? -4.993 7.065 -10.282 1.00 97.19 168 TRP A N 1
ATOM 1270 C CA . TRP A 1 168 ? -5.919 6.156 -9.619 1.00 97.19 168 TRP A CA 1
ATOM 1271 C C . TRP A 1 168 ? -7.254 6.851 -9.361 1.00 97.19 168 TRP A C 1
ATOM 1273 O O . TRP A 1 168 ? -7.273 8.027 -8.992 1.00 97.19 168 TRP A O 1
ATOM 1283 N N . THR A 1 169 ? -8.365 6.129 -9.514 1.00 98.12 169 THR A N 1
ATOM 1284 C CA . THR A 1 169 ? -9.659 6.596 -8.999 1.00 98.12 169 THR A CA 1
ATOM 1285 C C . THR A 1 169 ? -9.614 6.721 -7.479 1.00 98.12 169 THR A C 1
ATOM 1287 O O . THR A 1 169 ? -8.836 6.038 -6.805 1.00 98.12 169 THR A O 1
ATOM 1290 N N . GLU A 1 170 ? -10.490 7.557 -6.931 1.00 97.19 170 GLU A N 1
ATOM 1291 C CA . GLU A 1 170 ? -10.686 7.646 -5.487 1.00 97.19 170 GLU A CA 1
ATOM 1292 C C . GLU A 1 170 ? -11.038 6.272 -4.898 1.00 97.19 170 GLU A C 1
ATOM 1294 O O . GLU A 1 170 ? -11.776 5.492 -5.508 1.00 97.19 170 GLU A O 1
ATOM 1299 N N . VAL A 1 171 ? -10.452 5.958 -3.741 1.00 96.94 171 VAL A N 1
ATOM 1300 C CA . VAL A 1 171 ? -10.750 4.725 -3.007 1.00 96.94 171 VAL A CA 1
ATOM 1301 C C . VAL A 1 171 ? -12.001 5.000 -2.172 1.00 96.94 171 VAL A C 1
ATOM 1303 O O . VAL A 1 171 ? -11.941 5.870 -1.305 1.00 96.94 171 VAL A O 1
ATOM 1306 N N . PRO A 1 172 ? -13.120 4.295 -2.397 1.00 96.12 172 PRO A N 1
ATOM 1307 C CA . PRO A 1 172 ? -14.340 4.543 -1.641 1.00 96.12 172 PRO A CA 1
ATOM 1308 C C . PRO A 1 172 ? -14.156 4.170 -0.162 1.00 96.12 172 PRO A C 1
ATOM 1310 O O . PRO A 1 172 ? -13.563 3.137 0.158 1.00 96.12 172 PRO A O 1
ATOM 1313 N N . GLU A 1 173 ? -14.688 4.993 0.742 1.00 94.75 173 GLU A N 1
ATOM 1314 C CA . GLU A 1 173 ? -14.620 4.789 2.197 1.00 94.75 173 GLU A CA 1
ATOM 1315 C C . GLU A 1 173 ? -15.637 3.735 2.669 1.00 94.75 173 GLU A C 1
ATOM 1317 O O . GLU A 1 173 ? -16.608 4.036 3.356 1.00 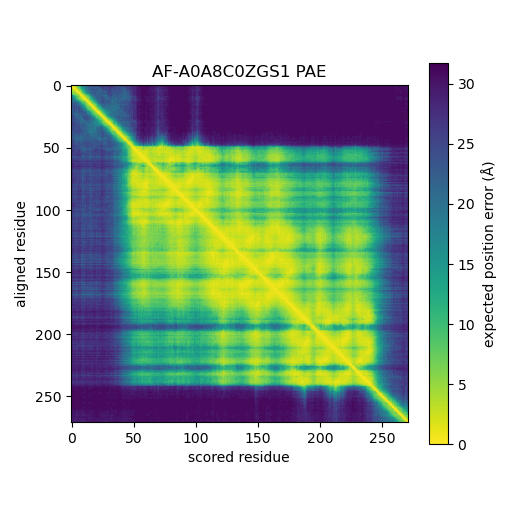94.75 173 GLU A O 1
ATOM 1322 N N . LEU A 1 174 ? -15.433 2.479 2.261 1.00 94.56 174 LEU A N 1
ATOM 1323 C CA . LEU A 1 174 ? -16.305 1.355 2.638 1.00 94.56 174 LEU A CA 1
ATOM 1324 C C . LEU A 1 174 ? -15.883 0.676 3.950 1.00 94.56 174 LEU A C 1
ATOM 1326 O O . LEU A 1 174 ? -16.589 -0.202 4.425 1.00 94.56 174 LEU A O 1
ATOM 1330 N N . CYS A 1 175 ? -14.739 1.055 4.527 1.00 94.19 175 CYS A N 1
ATOM 1331 C CA . CYS A 1 175 ? -14.273 0.527 5.807 1.00 94.19 175 CYS A CA 1
ATOM 1332 C C . CYS A 1 175 ? -14.487 1.571 6.903 1.00 94.19 175 CYS A C 1
ATOM 1334 O O . CYS A 1 175 ? -13.841 2.622 6.884 1.00 94.19 175 CYS A O 1
ATOM 1336 N N . GLN A 1 176 ? -15.345 1.271 7.871 1.00 92.31 176 GLN A N 1
ATOM 1337 C CA . GLN A 1 176 ? -15.615 2.141 9.014 1.00 92.31 176 GLN A CA 1
ATOM 1338 C C . GLN A 1 176 ? -14.902 1.631 10.256 1.00 92.31 176 GLN A C 1
ATOM 1340 O O . GLN A 1 176 ? -14.740 0.431 10.439 1.00 92.31 176 GLN A O 1
ATOM 1345 N N . MET A 1 177 ? -14.440 2.545 11.105 1.00 91.50 177 MET A N 1
ATOM 1346 C CA . MET A 1 177 ? -13.777 2.167 12.348 1.00 91.50 177 MET A CA 1
ATOM 1347 C C . MET A 1 177 ? -14.763 1.431 13.259 1.00 91.50 177 MET A C 1
ATOM 1349 O O . MET A 1 177 ? -15.875 1.902 13.479 1.00 91.50 177 MET A O 1
ATOM 1353 N N . ILE A 1 178 ? -14.340 0.294 13.805 1.00 91.88 178 ILE A N 1
ATOM 1354 C CA . ILE A 1 178 ? -15.171 -0.518 14.692 1.00 91.88 178 ILE A CA 1
ATOM 1355 C C . ILE A 1 178 ? -15.468 0.277 15.966 1.00 91.88 178 ILE A C 1
ATOM 1357 O O . ILE A 1 178 ? -14.553 0.814 16.598 1.00 91.88 178 ILE A O 1
ATOM 1361 N N . SER A 1 179 ? -16.736 0.313 16.368 1.00 91.50 179 SER A N 1
ATOM 1362 C CA . SER A 1 179 ? -17.195 0.940 17.608 1.00 91.50 179 SER A CA 1
ATOM 1363 C C . SER A 1 179 ? -17.790 -0.092 18.562 1.00 91.50 179 SER A C 1
ATOM 1365 O O . SER A 1 179 ? -18.597 -0.927 18.158 1.00 91.50 179 SER A O 1
ATOM 1367 N N . CYS A 1 180 ? -17.433 -0.009 19.839 1.00 91.00 180 CYS A N 1
ATOM 1368 C CA . CYS A 1 180 ? -18.070 -0.759 20.908 1.00 91.00 180 CYS A CA 1
ATOM 1369 C C . CYS A 1 180 ? -19.346 -0.061 21.393 1.00 91.00 180 CYS A C 1
ATOM 1371 O O . CYS A 1 180 ? -19.429 1.173 21.380 1.00 91.00 180 CYS A O 1
ATOM 1373 N N . PRO A 1 181 ? -20.324 -0.829 21.901 1.00 90.00 181 PRO A N 1
ATOM 1374 C CA . PRO A 1 181 ? -21.448 -0.247 22.617 1.00 90.00 181 PRO A CA 1
ATOM 1375 C C . PRO A 1 181 ? -20.957 0.508 23.865 1.00 90.00 181 PRO A C 1
ATOM 1377 O O . PRO A 1 181 ? -19.874 0.200 24.382 1.00 90.00 181 PRO A O 1
ATOM 1380 N N . PRO A 1 182 ? -21.760 1.448 24.400 1.00 90.56 182 PRO A N 1
ATOM 1381 C CA . PRO A 1 182 ? -21.440 2.126 25.650 1.00 90.56 182 PRO A CA 1
ATOM 1382 C C . PRO A 1 182 ? -21.037 1.131 26.757 1.00 90.56 182 PRO A C 1
ATOM 1384 O O . PRO A 1 182 ? -21.670 0.073 26.870 1.00 90.56 182 PRO A O 1
ATOM 1387 N N . PRO A 1 183 ? -19.996 1.431 27.560 1.00 90.75 183 PRO A N 1
ATOM 1388 C CA . PRO A 1 183 ? -19.554 0.566 28.642 1.00 90.75 183 PRO A CA 1
ATOM 1389 C C . PRO A 1 183 ? -20.716 0.223 29.587 1.00 90.75 183 PRO A C 1
ATOM 1391 O O . PRO A 1 183 ? -21.510 1.107 29.921 1.00 90.75 183 PRO A O 1
ATOM 1394 N N . PRO A 1 184 ? -20.845 -1.039 30.029 1.00 90.00 184 PRO A N 1
ATOM 1395 C CA . PRO A 1 184 ? -21.901 -1.422 30.957 1.00 90.00 184 PRO A CA 1
ATOM 1396 C C . PRO A 1 184 ? -21.819 -0.648 32.277 1.00 90.00 184 PRO A C 1
ATOM 1398 O O . PRO A 1 184 ? -20.768 -0.587 32.910 1.00 90.00 184 PRO A O 1
ATOM 1401 N N . ALA A 1 185 ? -22.944 -0.113 32.748 1.00 90.75 185 ALA A N 1
ATOM 1402 C CA . ALA A 1 185 ? -23.008 0.479 34.080 1.00 90.75 185 ALA A CA 1
ATOM 1403 C C . ALA A 1 185 ? -22.878 -0.603 35.169 1.00 90.75 185 ALA A C 1
ATOM 1405 O O . ALA A 1 185 ? -23.466 -1.682 35.056 1.00 90.75 185 ALA A O 1
ATOM 1406 N N . ILE A 1 186 ? -22.148 -0.296 36.244 1.00 92.94 186 ILE A N 1
ATOM 1407 C CA . ILE A 1 186 ? -21.983 -1.174 37.412 1.00 92.94 186 ILE A CA 1
ATOM 1408 C C . ILE A 1 186 ? -22.670 -0.564 38.637 1.00 92.94 186 ILE A C 1
ATOM 1410 O O . ILE A 1 186 ? -22.720 0.654 38.795 1.00 92.94 186 ILE A O 1
ATOM 1414 N N . ALA A 1 187 ? -23.221 -1.403 39.515 1.00 93.50 187 ALA A N 1
ATOM 1415 C CA . ALA A 1 187 ? -23.836 -0.930 40.753 1.00 93.50 187 ALA A CA 1
ATOM 1416 C C . ALA A 1 187 ? -22.767 -0.392 41.716 1.00 93.50 187 ALA A C 1
ATOM 1418 O O . ALA A 1 187 ? -21.741 -1.042 41.917 1.00 93.50 187 ALA A O 1
ATOM 1419 N N . HIS A 1 188 ? -23.035 0.766 42.327 1.00 93.19 188 HIS A N 1
ATOM 1420 C CA . HIS A 1 188 ? -22.122 1.446 43.255 1.00 93.19 188 HIS A CA 1
ATOM 1421 C C . HIS A 1 188 ? -20.729 1.742 42.681 1.00 93.19 188 HIS A C 1
ATOM 1423 O O . HIS A 1 188 ? -19.729 1.760 43.401 1.00 93.19 188 HIS A O 1
ATOM 1429 N N . GLY A 1 189 ? -20.656 1.958 41.372 1.00 92.00 189 GLY A N 1
ATOM 1430 C CA . GLY A 1 189 ? -19.434 2.354 40.701 1.00 92.00 189 GLY A CA 1
ATOM 1431 C C . GLY A 1 189 ? -19.718 3.217 39.483 1.00 92.00 189 GLY A C 1
ATOM 1432 O O . GLY A 1 189 ? -20.857 3.373 39.044 1.00 92.00 189 GLY A O 1
ATOM 1433 N N . GLN A 1 190 ? -18.659 3.811 38.959 1.00 92.94 190 GLN A N 1
ATOM 1434 C CA . GLN A 1 190 ? -18.674 4.674 37.788 1.00 92.94 190 GLN A CA 1
ATOM 1435 C C . GLN A 1 190 ? -17.556 4.250 36.840 1.00 92.94 190 GLN A C 1
ATOM 1437 O O . GLN A 1 190 ? -16.665 3.487 37.210 1.00 92.94 190 GLN A O 1
ATOM 1442 N N . HIS A 1 191 ? -17.609 4.740 35.606 1.00 91.94 191 HIS A N 1
ATOM 1443 C CA . HIS A 1 191 ? -16.565 4.513 34.621 1.00 91.94 191 HIS A CA 1
ATOM 1444 C C . HIS A 1 191 ? -16.106 5.821 33.977 1.00 91.94 191 HIS A C 1
ATOM 1446 O O . HIS A 1 191 ? -16.852 6.796 33.934 1.00 91.94 191 HIS A O 1
ATOM 1452 N N . SER A 1 192 ? -14.877 5.841 33.458 1.00 87.81 192 SER A N 1
ATOM 1453 C CA . SER A 1 192 ? -14.250 7.038 32.880 1.00 87.81 192 SER A CA 1
ATOM 1454 C C . SER A 1 192 ? -14.907 7.536 31.586 1.00 87.81 192 SER A C 1
ATOM 1456 O O . SER A 1 192 ? -14.770 8.710 31.249 1.00 87.81 192 SER A O 1
ATOM 1458 N N . GLY A 1 193 ? -15.614 6.666 30.859 1.00 77.38 193 GLY A N 1
ATOM 1459 C CA . GLY A 1 193 ? -16.361 7.034 29.653 1.00 77.38 193 GLY A CA 1
ATOM 1460 C C . GLY A 1 193 ? -17.669 7.766 29.966 1.00 77.38 193 GLY A C 1
ATOM 1461 O O . GLY A 1 193 ? -18.326 7.454 30.952 1.00 77.38 193 GLY A O 1
ATOM 1462 N N . ASN A 1 194 ? -18.094 8.710 29.125 1.00 70.69 194 ASN A N 1
ATOM 1463 C CA . ASN A 1 194 ? -19.453 9.262 29.202 1.00 70.69 194 ASN A CA 1
ATOM 1464 C C . ASN A 1 194 ? -20.390 8.532 28.215 1.00 70.69 194 ASN A C 1
ATOM 1466 O O . ASN A 1 194 ? -19.928 7.954 27.235 1.00 70.69 194 ASN A O 1
ATOM 1470 N N . SER A 1 195 ? -21.706 8.549 28.446 1.00 67.25 195 SER A N 1
ATOM 1471 C CA . SER A 1 195 ? -22.682 7.859 27.579 1.00 67.25 195 SER A CA 1
ATOM 1472 C C . SER A 1 195 ? -22.857 8.485 26.187 1.00 67.25 195 SER A C 1
ATOM 1474 O O . SER A 1 195 ? -23.504 7.885 25.334 1.00 67.25 195 SER A O 1
ATOM 1476 N N . SER A 1 196 ? -22.299 9.676 25.959 1.00 62.84 196 SER A N 1
ATOM 1477 C CA . SER A 1 196 ? -22.331 10.411 24.687 1.00 62.84 196 SER A CA 1
ATOM 1478 C C . SER A 1 196 ? -21.041 10.253 23.871 1.00 62.84 196 SER A C 1
ATOM 1480 O O . SER A 1 196 ? -20.923 10.844 22.799 1.00 62.84 196 SER A O 1
ATOM 1482 N N . GLN A 1 197 ? -20.054 9.523 24.390 1.00 78.38 197 GLN A N 1
ATOM 1483 C CA . GLN A 1 197 ? -18.749 9.342 23.778 1.00 78.38 197 GLN A CA 1
ATOM 1484 C C . GLN A 1 197 ? -18.791 8.105 22.892 1.00 78.38 197 GLN A C 1
ATOM 1486 O O . GLN A 1 197 ? -19.297 7.058 23.285 1.00 78.38 197 GLN A O 1
ATOM 1491 N N . GLU A 1 198 ? -18.255 8.230 21.686 1.00 83.44 198 GLU A N 1
ATOM 1492 C CA . GLU A 1 198 ? -18.081 7.095 20.792 1.00 83.44 198 GLU A CA 1
ATOM 1493 C C . GLU A 1 198 ? -16.866 6.277 21.253 1.00 83.44 198 GLU A C 1
ATOM 1495 O O . GLU A 1 198 ? -15.759 6.804 21.397 1.00 83.44 198 GLU A O 1
ATOM 1500 N N . PHE A 1 199 ? -17.078 4.991 21.535 1.00 89.62 199 PHE A N 1
ATOM 1501 C CA . PHE A 1 199 ? -16.040 4.085 22.024 1.00 89.62 199 PHE A CA 1
ATOM 1502 C C . PHE A 1 199 ? -15.479 3.279 20.860 1.00 89.62 199 PHE A C 1
ATOM 1504 O O . PHE A 1 199 ? -15.920 2.168 20.592 1.00 89.62 199 PHE A O 1
ATOM 1511 N N . VAL A 1 200 ? -14.513 3.842 20.145 1.00 91.62 200 VAL A N 1
ATOM 1512 C CA . VAL A 1 200 ? -13.885 3.178 18.993 1.00 91.62 200 VAL A CA 1
ATOM 1513 C C . VAL A 1 200 ? -12.893 2.089 19.411 1.00 91.62 200 VAL A C 1
ATOM 1515 O O . VAL A 1 200 ? -12.410 2.083 20.548 1.00 91.62 200 VAL A O 1
ATOM 1518 N N . PHE A 1 201 ? -12.549 1.190 18.490 1.00 92.25 201 PHE A N 1
ATOM 1519 C CA . PHE A 1 201 ? -11.544 0.145 18.681 1.00 92.25 201 PHE A CA 1
ATOM 1520 C C . PHE A 1 201 ? -10.252 0.704 19.297 1.00 92.25 201 PHE A C 1
ATOM 1522 O O . PHE A 1 201 ? -9.688 1.691 18.825 1.00 92.25 201 PHE A O 1
ATOM 1529 N N . GLY A 1 202 ? -9.776 0.063 20.362 1.00 90.56 202 GLY A N 1
ATOM 1530 C CA . GLY A 1 202 ? -8.627 0.511 21.149 1.00 90.56 202 GLY A CA 1
ATOM 1531 C C . GLY A 1 202 ? -8.964 1.460 22.306 1.00 90.56 202 GLY A C 1
ATOM 1532 O O . GLY A 1 202 ? -8.081 1.744 23.115 1.00 90.56 202 GLY A O 1
ATOM 1533 N N . SER A 1 203 ? -10.209 1.936 22.432 1.00 91.62 203 SER A N 1
ATOM 1534 C CA . SER A 1 203 ? -10.641 2.764 23.571 1.00 91.62 203 SER A CA 1
ATOM 1535 C C . SER A 1 203 ? -10.561 1.992 24.888 1.00 91.62 203 SER A C 1
ATOM 1537 O O . SER A 1 203 ? -10.961 0.831 24.952 1.00 91.62 203 SER A O 1
ATOM 1539 N N . ILE A 1 204 ? -10.095 2.649 25.953 1.00 92.38 204 ILE A N 1
ATOM 1540 C CA . ILE A 1 204 ? -9.975 2.063 27.294 1.00 92.38 204 ILE A CA 1
ATOM 1541 C C . ILE A 1 204 ? -10.942 2.767 28.242 1.00 92.38 204 ILE A C 1
ATOM 1543 O O . ILE A 1 204 ? -10.935 3.993 28.350 1.00 92.38 204 ILE A O 1
ATOM 1547 N N . THR A 1 205 ? -11.730 1.975 28.963 1.00 92.62 205 THR A N 1
ATOM 1548 C CA . THR A 1 205 ? -12.642 2.450 30.004 1.00 92.62 205 THR A CA 1
ATOM 1549 C C . THR A 1 205 ? -12.193 1.922 31.358 1.00 92.62 205 THR A C 1
ATOM 1551 O O . THR A 1 205 ? -12.077 0.712 31.531 1.00 92.62 205 THR A O 1
ATOM 1554 N N . THR A 1 206 ? -11.971 2.817 32.319 1.00 94.38 206 THR A N 1
ATOM 1555 C CA . THR A 1 206 ? -11.580 2.477 33.695 1.00 94.38 206 THR A CA 1
ATOM 1556 C C . THR A 1 206 ? -12.777 2.618 34.623 1.00 94.38 206 THR A C 1
ATOM 1558 O O . THR A 1 206 ? -13.467 3.635 34.574 1.00 94.38 206 THR A O 1
ATOM 1561 N N . TYR A 1 207 ? -13.001 1.626 35.476 1.00 94.88 207 TYR A N 1
ATOM 1562 C CA . TYR A 1 207 ? -14.058 1.580 36.476 1.00 94.88 207 TYR A CA 1
ATOM 1563 C C . TYR A 1 207 ? -13.526 1.946 37.858 1.00 94.88 207 TYR A C 1
ATOM 1565 O O . TYR A 1 207 ? -12.413 1.586 38.238 1.00 94.88 207 TYR A O 1
ATOM 1573 N N . THR A 1 208 ? -14.354 2.635 38.631 1.00 94.31 208 THR A N 1
ATOM 1574 C CA . THR A 1 208 ? -14.077 3.024 40.012 1.00 94.31 208 THR A CA 1
ATOM 1575 C C . THR A 1 208 ? -15.305 2.765 40.872 1.00 94.31 208 THR A C 1
ATOM 1577 O O . THR A 1 208 ? -16.431 3.038 40.463 1.00 94.31 208 THR A O 1
ATOM 1580 N N . CYS A 1 209 ? -15.105 2.219 42.070 1.00 94.88 209 CYS A N 1
ATOM 1581 C CA . CYS A 1 209 ? -16.189 2.020 43.028 1.00 94.88 209 CYS A CA 1
ATOM 1582 C C . CYS A 1 209 ? -16.405 3.265 43.893 1.00 94.88 209 CYS A C 1
ATOM 1584 O O . CYS A 1 209 ? -15.495 4.074 44.091 1.00 94.88 209 CYS A O 1
ATOM 1586 N N . GLU A 1 210 ? -17.620 3.414 44.416 1.00 94.88 210 GLU A N 1
ATOM 1587 C CA . GLU A 1 210 ? -17.929 4.418 45.431 1.00 94.88 210 GLU A CA 1
ATOM 1588 C C . GLU A 1 210 ? -17.073 4.200 46.700 1.00 94.88 210 GLU A C 1
ATOM 1590 O O . GLU A 1 210 ? -16.663 3.072 46.992 1.00 94.88 210 GLU A O 1
ATOM 1595 N N . PRO A 1 211 ? -16.786 5.261 47.479 1.00 92.62 211 PRO A N 1
ATOM 1596 C CA . PRO A 1 211 ? -15.946 5.152 48.671 1.00 92.62 211 PRO A CA 1
ATOM 1597 C C . PRO A 1 211 ? -16.451 4.100 49.674 1.00 92.62 211 PRO A C 1
ATOM 1599 O O . PRO A 1 211 ? -17.622 4.105 50.046 1.00 92.62 211 PRO A O 1
ATOM 1602 N N . GLY A 1 212 ? -15.548 3.242 50.162 1.00 88.00 212 GLY A N 1
ATOM 1603 C CA . GLY A 1 212 ? -15.861 2.171 51.124 1.00 88.00 212 GLY A CA 1
ATOM 1604 C C . GLY A 1 212 ? -16.221 0.818 50.495 1.00 88.00 212 GLY A C 1
ATOM 1605 O O . GLY A 1 212 ? -16.547 -0.122 51.220 1.00 88.00 212 GLY A O 1
ATOM 1606 N N . LEU A 1 213 ? -16.154 0.712 49.165 1.00 92.31 213 LEU A N 1
ATOM 1607 C CA . LEU A 1 213 ? -16.333 -0.527 48.414 1.00 92.31 213 LEU A CA 1
ATOM 1608 C C . LEU A 1 213 ? -15.034 -0.912 47.695 1.00 92.31 213 LEU A C 1
ATOM 1610 O O . LEU A 1 213 ? -14.316 -0.059 47.174 1.00 92.31 213 LEU A O 1
ATOM 1614 N N . GLU A 1 214 ? -14.770 -2.209 47.627 1.00 93.00 214 GLU A N 1
ATOM 1615 C CA . GLU A 1 214 ? -13.660 -2.809 46.899 1.00 93.00 214 GLU A CA 1
ATOM 1616 C C . GLU A 1 214 ? -14.108 -3.228 45.489 1.00 93.00 214 GLU A C 1
ATOM 1618 O O . GLU A 1 214 ? -15.185 -3.809 45.304 1.00 93.00 214 GLU A O 1
ATOM 1623 N N . LEU A 1 215 ? -13.276 -2.938 44.484 1.00 94.19 215 LEU A N 1
ATOM 1624 C CA . LEU A 1 215 ? -13.500 -3.355 43.101 1.00 94.19 215 LEU A CA 1
ATOM 1625 C C . LEU A 1 215 ? -13.012 -4.793 42.906 1.00 94.19 215 LEU A C 1
ATOM 1627 O O . LEU A 1 215 ? -11.828 -5.086 43.040 1.00 94.19 215 LEU A O 1
ATOM 1631 N N . VAL A 1 216 ? -13.927 -5.686 42.536 1.00 94.56 216 VAL A N 1
ATOM 1632 C CA . VAL A 1 216 ? -13.650 -7.101 42.276 1.00 94.56 216 VAL A CA 1
ATOM 1633 C C . VAL A 1 216 ? -13.777 -7.381 40.782 1.00 94.56 216 VAL A C 1
ATOM 1635 O O . VAL A 1 216 ? -14.879 -7.339 40.226 1.00 94.56 216 VAL A O 1
ATOM 1638 N N . GLY A 1 217 ? -12.653 -7.701 40.142 1.00 92.69 217 GLY A N 1
ATOM 1639 C CA . GLY A 1 217 ? -12.553 -7.963 38.705 1.00 92.69 217 GLY A CA 1
ATOM 1640 C C . GLY A 1 217 ? -11.454 -7.128 38.048 1.00 92.69 217 GLY A C 1
ATOM 1641 O O . GLY A 1 217 ? -10.549 -6.650 38.728 1.00 92.69 217 GLY A O 1
ATOM 1642 N N . GLN A 1 218 ? -11.531 -6.963 36.726 1.00 94.00 218 GLN A N 1
ATOM 1643 C CA . GLN A 1 218 ? -10.638 -6.070 35.990 1.00 94.00 218 GLN A CA 1
ATOM 1644 C C . GLN A 1 218 ? -11.155 -4.631 36.098 1.00 94.00 218 GLN A C 1
ATOM 1646 O O . GLN A 1 218 ? -12.312 -4.358 35.784 1.00 94.00 218 GLN A O 1
ATOM 1651 N N . ASP A 1 219 ? -10.301 -3.711 36.531 1.00 92.69 219 ASP A N 1
ATOM 1652 C CA . ASP A 1 219 ? -10.623 -2.285 36.663 1.00 92.69 219 ASP A CA 1
ATOM 1653 C C . ASP A 1 219 ? -10.728 -1.562 35.311 1.00 92.69 219 ASP A C 1
ATOM 1655 O O . ASP A 1 219 ? -11.193 -0.430 35.243 1.00 92.69 219 ASP A O 1
ATOM 1659 N N . THR A 1 220 ? -10.306 -2.205 34.226 1.00 93.56 220 THR A N 1
ATOM 1660 C CA . THR A 1 220 ? -10.205 -1.633 32.885 1.00 93.56 220 THR A CA 1
ATOM 1661 C C . THR A 1 220 ? -10.784 -2.572 31.838 1.00 93.56 220 THR A C 1
ATOM 1663 O O . THR A 1 220 ? -10.517 -3.770 31.850 1.00 93.56 220 THR A O 1
ATOM 1666 N N . LEU A 1 221 ? -11.547 -2.024 30.891 1.00 93.50 221 LEU A N 1
ATOM 1667 C CA . LEU A 1 221 ? -12.020 -2.738 29.705 1.00 93.50 221 LEU A CA 1
ATOM 1668 C C . LEU A 1 221 ? -11.503 -2.053 28.440 1.00 93.50 221 LEU A C 1
ATOM 1670 O O . LEU A 1 221 ? -11.539 -0.826 28.332 1.00 93.50 221 LEU A O 1
ATOM 1674 N N . LEU A 1 222 ? -11.043 -2.856 27.482 1.00 93.19 222 LEU A N 1
ATOM 1675 C CA . LEU A 1 222 ? -10.570 -2.415 26.173 1.00 93.19 222 LEU A CA 1
ATOM 1676 C C . LEU A 1 222 ? -11.637 -2.706 25.116 1.00 93.19 222 LEU A C 1
ATOM 1678 O O . LEU A 1 222 ? -12.148 -3.824 25.054 1.00 93.19 222 LEU A O 1
ATOM 1682 N N . CYS A 1 223 ? -11.946 -1.725 24.272 1.00 92.69 223 CYS A N 1
ATOM 1683 C CA . CYS A 1 223 ? -12.762 -1.951 23.089 1.00 92.69 223 CYS A CA 1
ATOM 1684 C C . CYS A 1 223 ? -11.938 -2.719 22.052 1.00 92.69 223 CYS A C 1
ATOM 1686 O O . CYS A 1 223 ? -10.930 -2.222 21.547 1.00 92.69 223 CYS A O 1
ATOM 1688 N N . THR A 1 224 ? -12.353 -3.942 21.762 1.00 92.19 224 THR A N 1
ATOM 1689 C CA . THR A 1 224 ? -11.704 -4.874 20.842 1.00 92.19 224 THR A CA 1
ATOM 1690 C C . THR A 1 224 ? -12.737 -5.417 19.852 1.00 92.19 224 THR A C 1
ATOM 1692 O O . THR A 1 224 ? -13.888 -4.996 19.843 1.00 92.19 224 THR A O 1
ATOM 1695 N N . THR A 1 225 ? -12.334 -6.334 18.985 1.00 89.00 225 THR A N 1
ATOM 1696 C CA . THR A 1 225 ? -13.229 -7.144 18.159 1.00 89.00 225 THR A CA 1
ATOM 1697 C C . THR A 1 225 ? -12.751 -8.590 18.203 1.00 89.00 225 THR A C 1
ATOM 1699 O O . THR A 1 225 ? -11.553 -8.846 18.348 1.00 89.00 225 THR A O 1
ATOM 1702 N N . ASP A 1 226 ? -13.684 -9.532 18.139 1.00 81.12 226 ASP A N 1
ATOM 1703 C CA . ASP A 1 226 ? -13.416 -10.970 18.069 1.00 81.12 226 ASP A CA 1
ATOM 1704 C C . ASP A 1 226 ? -13.321 -11.474 16.619 1.00 81.12 226 ASP A C 1
ATOM 1706 O O . ASP A 1 226 ? -12.563 -12.399 16.329 1.00 81.12 226 ASP A O 1
ATOM 1710 N N . SER A 1 227 ? -14.070 -10.844 15.715 1.00 72.50 227 SER A N 1
ATOM 1711 C CA . SER A 1 227 ? -14.307 -11.283 14.337 1.00 72.50 227 SER A CA 1
ATOM 1712 C C . SER A 1 227 ? -13.900 -10.256 13.276 1.00 72.50 227 SER A C 1
ATOM 1714 O O . SER A 1 227 ? -13.781 -10.625 12.112 1.00 72.50 227 SER A O 1
ATOM 1716 N N . GLY A 1 228 ? -13.611 -9.008 13.661 1.00 70.50 228 GLY A N 1
ATOM 1717 C CA . GLY A 1 228 ? -13.291 -7.923 12.724 1.00 70.50 228 GLY A CA 1
ATOM 1718 C C . GLY A 1 228 ? -14.506 -7.114 12.270 1.00 70.50 228 GLY A C 1
ATOM 1719 O O . GLY A 1 228 ? -14.323 -6.096 11.614 1.00 70.50 228 GLY A O 1
ATOM 1720 N N . ASP A 1 229 ? -15.707 -7.541 12.660 1.00 70.25 229 ASP A N 1
ATOM 1721 C CA . ASP A 1 229 ? -16.959 -6.933 12.219 1.00 70.25 229 ASP A CA 1
ATOM 1722 C C . ASP A 1 229 ? -17.611 -6.162 13.383 1.00 70.25 229 ASP A C 1
ATOM 1724 O O . ASP A 1 229 ? -17.755 -4.950 13.323 1.00 70.25 229 ASP A O 1
ATOM 1728 N N . ASN A 1 230 ? -17.839 -6.790 14.546 1.00 83.25 230 ASN A N 1
ATOM 1729 C CA . ASN A 1 230 ? -18.439 -6.095 15.696 1.00 83.25 230 ASN A CA 1
ATOM 1730 C C . ASN A 1 230 ? -17.455 -5.740 16.819 1.00 83.25 230 ASN A C 1
ATOM 1732 O O . ASN A 1 230 ? -16.591 -6.533 17.208 1.00 83.25 230 ASN A O 1
ATOM 1736 N N . GLY A 1 231 ? -17.637 -4.549 17.394 1.00 89.12 231 GLY A N 1
ATOM 1737 C CA . GLY A 1 231 ? -16.900 -4.087 18.567 1.00 89.12 231 GLY A CA 1
ATOM 1738 C C . GLY A 1 231 ? -17.424 -4.720 19.856 1.00 89.12 231 GLY A C 1
ATOM 1739 O O . GLY A 1 231 ? -18.614 -4.649 20.167 1.00 89.12 231 GLY A O 1
ATOM 1740 N N . THR A 1 232 ? -16.532 -5.312 20.643 1.00 92.00 232 THR A N 1
ATOM 1741 C CA . THR A 1 232 ? -16.828 -5.939 21.934 1.00 92.00 232 THR A CA 1
ATOM 1742 C C . THR A 1 232 ? -15.839 -5.486 23.005 1.00 92.00 232 THR A C 1
ATOM 1744 O O . THR A 1 232 ? -14.688 -5.155 22.731 1.00 92.00 232 THR A O 1
ATOM 1747 N N . TRP A 1 233 ? -16.283 -5.448 24.261 1.00 92.75 233 TRP A N 1
ATOM 1748 C CA . TRP A 1 233 ? -15.383 -5.177 25.381 1.00 92.75 233 TRP A CA 1
ATOM 1749 C C . TRP A 1 233 ? -14.552 -6.422 25.706 1.00 92.75 233 TRP A C 1
ATOM 1751 O O . TRP A 1 233 ? -15.065 -7.539 25.683 1.00 92.75 233 TRP A O 1
ATOM 1761 N N . SER A 1 234 ? -13.279 -6.227 26.056 1.00 92.88 234 SER A N 1
ATOM 1762 C CA . SER A 1 234 ? -12.294 -7.296 26.293 1.00 92.88 234 SER A CA 1
ATOM 1763 C C . SER A 1 234 ? -12.639 -8.279 27.418 1.00 92.88 234 SER A C 1
ATOM 1765 O O . SER A 1 234 ? -11.946 -9.281 27.580 1.00 92.88 234 SER A O 1
ATOM 1767 N N . GLY A 1 235 ? -13.667 -7.997 28.220 1.00 90.88 235 GLY A N 1
ATOM 1768 C CA . GLY A 1 235 ? -14.067 -8.818 29.355 1.00 90.88 235 GLY A CA 1
ATOM 1769 C C . GLY A 1 235 ? -15.390 -8.380 29.978 1.00 90.88 235 GLY A C 1
ATOM 1770 O O . GLY A 1 235 ? -16.055 -7.456 29.508 1.00 90.88 235 GLY A O 1
ATOM 1771 N N . ALA A 1 236 ? -15.767 -9.069 31.056 1.00 92.88 236 ALA A N 1
ATOM 1772 C CA . ALA A 1 236 ? -16.944 -8.733 31.847 1.00 92.88 236 ALA A CA 1
ATOM 1773 C C . ALA A 1 236 ? -16.684 -7.499 32.735 1.00 92.88 236 ALA A C 1
ATOM 1775 O O . ALA A 1 236 ? -15.565 -7.337 33.229 1.00 92.88 236 ALA A O 1
ATOM 1776 N N . PRO A 1 237 ? -17.700 -6.651 32.980 1.00 93.19 237 PRO A N 1
ATOM 1777 C CA . PRO A 1 237 ? -17.558 -5.509 33.875 1.00 93.19 237 PRO A CA 1
ATOM 1778 C C . PRO A 1 237 ? -17.264 -5.957 35.321 1.00 93.19 237 PRO A C 1
ATOM 1780 O O . PRO A 1 237 ? -17.765 -7.005 35.750 1.00 93.19 237 PRO A O 1
ATOM 1783 N N . PRO A 1 238 ? -16.471 -5.186 36.088 1.00 95.06 238 PRO A N 1
ATOM 1784 C CA . PRO A 1 238 ? -16.169 -5.507 37.480 1.00 95.06 238 PRO A CA 1
ATOM 1785 C C . PRO A 1 238 ? -17.384 -5.305 38.396 1.00 95.06 238 PRO A C 1
ATOM 1787 O O . PRO A 1 238 ? -18.397 -4.718 38.017 1.00 95.06 238 PRO A O 1
ATOM 1790 N N . THR A 1 239 ? -17.277 -5.777 39.639 1.00 95.31 239 THR A N 1
ATOM 1791 C CA . THR A 1 239 ? -18.323 -5.606 40.662 1.00 95.31 239 THR A CA 1
ATOM 1792 C C . THR A 1 239 ? -17.777 -4.906 41.898 1.00 95.31 239 THR A C 1
ATOM 1794 O O . THR A 1 239 ? -16.684 -5.234 42.347 1.00 95.31 239 THR A O 1
ATOM 1797 N N . CYS A 1 240 ? -18.541 -3.979 42.474 1.00 94.69 240 CYS A N 1
ATOM 1798 C CA . CYS A 1 240 ? -18.191 -3.318 43.730 1.00 94.69 240 CYS A CA 1
ATOM 1799 C C . CYS A 1 240 ? -18.777 -4.096 44.912 1.00 94.69 240 CYS A C 1
ATOM 1801 O O . CYS A 1 240 ? -19.979 -4.376 44.940 1.00 94.69 240 CYS A O 1
ATOM 1803 N N . ARG A 1 241 ? -17.942 -4.469 45.885 1.00 92.44 241 ARG A N 1
ATOM 1804 C CA . ARG A 1 241 ? -18.365 -5.191 47.096 1.00 92.44 241 ARG A CA 1
ATOM 1805 C C . ARG A 1 241 ? -17.929 -4.437 48.340 1.00 92.44 241 ARG A C 1
ATOM 1807 O O . ARG A 1 241 ? -16.870 -3.832 48.356 1.00 92.44 241 ARG A O 1
ATOM 1814 N N . GLY A 1 242 ? -18.754 -4.465 49.382 1.00 85.69 242 GLY A N 1
ATOM 1815 C CA . GLY A 1 242 ? -18.367 -3.888 50.665 1.00 85.69 242 GLY A CA 1
ATOM 1816 C C . GLY A 1 242 ? -17.189 -4.636 51.266 1.00 85.69 242 GLY A C 1
ATOM 1817 O O . GLY A 1 242 ? -17.124 -5.863 51.168 1.00 85.69 242 GLY A O 1
ATOM 1818 N N . GLU A 1 243 ? -16.299 -3.890 51.914 1.00 66.56 243 GLU A N 1
ATOM 1819 C CA . GLU A 1 243 ? -15.314 -4.445 52.836 1.00 66.56 243 GLU A CA 1
ATOM 1820 C C . GLU A 1 243 ? -16.055 -5.359 53.822 1.00 66.56 243 GLU A C 1
ATOM 1822 O O . GLU A 1 243 ? -16.849 -4.908 54.657 1.00 66.56 243 GLU A O 1
ATOM 1827 N N . HIS A 1 244 ? -15.823 -6.669 53.726 1.00 56.69 244 HIS A N 1
ATOM 1828 C CA . HIS A 1 244 ? -16.155 -7.567 54.819 1.00 56.69 244 HIS A CA 1
ATOM 1829 C C . HIS A 1 244 ? -15.192 -7.221 55.955 1.00 56.69 244 HIS A C 1
ATOM 1831 O O . HIS A 1 244 ? -14.140 -7.839 56.096 1.00 56.69 244 HIS A O 1
ATOM 1837 N N . HIS A 1 245 ? -15.550 -6.243 56.788 1.00 55.75 245 HIS A N 1
ATOM 1838 C CA . HIS A 1 245 ? -14.954 -6.160 58.110 1.00 55.75 245 HIS A CA 1
ATOM 1839 C C . HIS A 1 245 ? -15.251 -7.505 58.785 1.00 55.75 245 HIS A C 1
ATOM 1841 O O . HIS A 1 245 ? -16.434 -7.826 58.970 1.00 55.75 245 HIS A O 1
ATOM 1847 N N . PRO A 1 246 ? -14.239 -8.334 59.118 1.00 55.72 246 PRO A N 1
ATOM 1848 C CA . PRO A 1 246 ? -14.490 -9.468 59.986 1.00 55.72 246 PRO A CA 1
ATOM 1849 C C . PRO A 1 246 ? -15.130 -8.877 61.236 1.00 55.72 246 PRO A C 1
ATOM 1851 O O . PRO A 1 246 ? -14.562 -7.963 61.835 1.00 55.72 246 PRO A O 1
ATOM 1854 N N . LEU A 1 247 ? -16.359 -9.319 61.528 1.00 51.31 247 LEU A N 1
ATOM 1855 C CA . LEU A 1 247 ? -17.138 -8.919 62.695 1.00 51.31 247 LEU A CA 1
ATOM 1856 C C . LEU A 1 247 ? -16.174 -8.689 63.856 1.00 51.31 247 LEU A C 1
ATOM 1858 O O . LEU A 1 247 ? -15.531 -9.639 64.305 1.00 51.31 247 LEU A O 1
ATOM 1862 N N . LEU A 1 248 ? -16.057 -7.437 64.313 1.00 52.78 248 LEU A N 1
ATOM 1863 C CA . LEU A 1 248 ? -15.502 -7.168 65.628 1.00 52.78 248 LEU A CA 1
ATOM 1864 C C . LEU A 1 248 ? -16.362 -7.994 66.579 1.00 52.78 248 LEU A C 1
ATOM 1866 O O . LEU A 1 248 ? -17.527 -7.670 66.820 1.00 52.78 248 LEU A O 1
ATOM 1870 N N . THR A 1 249 ? -15.827 -9.127 67.027 1.00 58.06 249 THR A N 1
ATOM 1871 C CA . THR A 1 249 ? -16.473 -9.929 68.049 1.00 58.06 249 THR A CA 1
ATOM 1872 C C . THR A 1 249 ? -16.664 -9.005 69.247 1.00 58.06 249 THR A C 1
ATOM 1874 O O . THR A 1 249 ? -15.710 -8.335 69.657 1.00 58.06 249 THR A O 1
ATOM 1877 N N . PRO A 1 250 ? -17.885 -8.886 69.793 1.00 51.22 250 PRO A N 1
ATOM 1878 C CA . PRO A 1 250 ? -18.094 -8.086 70.984 1.00 51.22 250 PRO A CA 1
ATOM 1879 C C . PRO A 1 250 ? -17.175 -8.624 72.080 1.00 51.22 250 PRO A C 1
ATOM 1881 O O . PRO A 1 250 ? -17.269 -9.798 72.443 1.00 51.22 250 PRO A O 1
ATOM 1884 N N . ILE A 1 251 ? -16.274 -7.783 72.593 1.00 56.25 251 ILE A N 1
ATOM 1885 C CA . ILE A 1 251 ? -15.563 -8.081 73.836 1.00 56.25 251 ILE A CA 1
ATOM 1886 C C . ILE A 1 251 ? -16.657 -8.283 74.895 1.00 56.25 251 ILE A C 1
ATOM 1888 O O . ILE A 1 251 ? -17.460 -7.365 75.095 1.00 56.25 251 ILE A O 1
ATOM 1892 N N . PRO A 1 252 ? -16.746 -9.449 75.561 1.00 44.78 252 PRO A N 1
ATOM 1893 C CA . PRO A 1 252 ? -17.702 -9.629 76.637 1.00 44.78 252 PRO A CA 1
ATOM 1894 C C . PRO A 1 252 ? -17.365 -8.632 77.741 1.00 44.78 252 PRO A C 1
ATOM 1896 O O . PRO A 1 252 ? -16.260 -8.636 78.284 1.00 44.78 252 PRO A O 1
ATOM 1899 N N . SER A 1 253 ? -18.322 -7.775 78.077 1.00 53.38 253 SER A N 1
ATOM 1900 C CA . SER A 1 253 ? -18.287 -6.963 79.282 1.00 53.38 253 SER A CA 1
ATOM 1901 C C . SER A 1 253 ? -18.292 -7.896 80.496 1.00 53.38 253 SER A C 1
ATOM 1903 O O . SER A 1 253 ? -19.341 -8.330 80.976 1.00 53.38 253 SER A O 1
ATOM 1905 N N . SER A 1 254 ? -17.104 -8.234 81.006 1.00 50.56 254 SER A N 1
ATOM 1906 C CA . SER A 1 254 ? -16.968 -8.884 82.306 1.00 50.56 254 SER A CA 1
ATOM 1907 C C . SER A 1 254 ? -17.293 -7.861 83.392 1.00 50.56 254 SER A C 1
ATOM 1909 O O . SER A 1 254 ? -16.455 -7.068 83.814 1.00 50.56 254 SER A O 1
ATOM 1911 N N . GLN A 1 255 ? -18.579 -7.859 83.724 1.00 45.03 255 GLN A N 1
ATOM 1912 C CA . GLN A 1 255 ? -19.212 -7.586 85.006 1.00 45.03 255 GLN A CA 1
ATOM 1913 C C . GLN A 1 255 ? -18.312 -6.985 86.092 1.00 45.03 255 GLN A C 1
ATOM 1915 O O . GLN A 1 255 ? -17.383 -7.602 86.605 1.00 45.03 255 GLN A O 1
ATOM 1920 N N . SER A 1 256 ? -18.723 -5.791 86.510 1.00 46.91 256 SER A N 1
ATOM 1921 C CA . SER A 1 256 ? -18.622 -5.293 87.876 1.00 46.91 256 SER A CA 1
ATOM 1922 C C . SER A 1 256 ? -18.823 -6.413 88.906 1.00 46.91 256 SER A C 1
ATOM 1924 O O . SER A 1 256 ? -19.943 -6.895 89.084 1.00 46.91 256 SER A O 1
ATOM 1926 N N . SER A 1 257 ? -17.760 -6.801 89.607 1.00 37.59 257 SER A N 1
ATOM 1927 C CA . SER A 1 257 ? -17.882 -7.620 90.813 1.00 37.59 257 SER A CA 1
ATOM 1928 C C . SER A 1 257 ? -18.358 -6.750 91.985 1.00 37.59 257 SER A C 1
ATOM 1930 O O . SER A 1 257 ? -17.788 -5.679 92.211 1.00 37.59 257 SER A O 1
ATOM 1932 N N . PRO A 1 258 ? -19.390 -7.178 92.733 1.00 43.28 258 PRO A N 1
ATOM 1933 C CA . PRO A 1 258 ? -19.922 -6.440 93.867 1.00 43.28 258 PRO A CA 1
ATOM 1934 C C . PRO A 1 258 ? -19.094 -6.662 95.140 1.00 43.28 258 PRO A C 1
ATOM 1936 O O . PRO A 1 258 ? -18.495 -7.713 95.364 1.00 43.28 258 PRO A O 1
ATOM 1939 N N . SER A 1 259 ? -19.104 -5.628 95.976 1.00 45.41 259 SER A N 1
ATOM 1940 C CA . SER A 1 259 ? -18.553 -5.576 97.331 1.00 45.41 259 SER A CA 1
ATOM 1941 C C . SER A 1 259 ? -19.046 -6.732 98.222 1.00 45.41 259 SER A C 1
ATOM 1943 O O . SER A 1 259 ? -20.244 -7.028 98.198 1.00 45.41 259 SER A O 1
ATOM 1945 N N . PRO A 1 260 ? -18.201 -7.341 99.072 1.00 44.91 260 PRO A N 1
ATOM 1946 C CA . PRO A 1 260 ? -18.669 -8.157 100.180 1.00 44.91 260 PRO A CA 1
ATOM 1947 C C . PRO A 1 260 ? -18.949 -7.266 101.399 1.00 44.91 260 PRO A C 1
ATOM 1949 O O . PRO A 1 260 ? -18.046 -6.664 101.978 1.00 44.91 260 PRO A O 1
ATOM 1952 N N . ALA A 1 261 ? -20.212 -7.197 101.815 1.00 44.12 261 ALA A N 1
ATOM 1953 C CA . ALA A 1 261 ? -20.563 -6.728 103.149 1.00 44.12 261 ALA A CA 1
ATOM 1954 C C . ALA A 1 261 ? -20.377 -7.874 104.151 1.00 44.12 261 ALA A C 1
ATOM 1956 O O . ALA A 1 261 ? -20.918 -8.953 103.930 1.00 44.12 261 ALA A O 1
ATOM 1957 N N . LEU A 1 262 ? -19.682 -7.614 105.261 1.00 40.12 262 LEU A N 1
ATOM 1958 C CA . LEU A 1 262 ? -20.020 -8.143 106.586 1.00 40.12 262 LEU A CA 1
ATOM 1959 C C . LEU A 1 262 ? -19.316 -7.303 107.664 1.00 40.12 262 LEU A C 1
ATOM 1961 O O . LEU A 1 262 ? -18.094 -7.187 107.701 1.00 40.12 262 LEU A O 1
ATOM 1965 N N . CYS A 1 263 ? -20.130 -6.687 108.519 1.00 36.31 263 CYS A N 1
ATOM 1966 C CA . CYS A 1 263 ? -19.730 -6.006 109.743 1.00 36.31 263 CYS A CA 1
ATOM 1967 C C . CYS A 1 263 ? -19.317 -7.008 110.829 1.00 36.31 263 CYS A C 1
ATOM 1969 O O . CYS A 1 263 ? -20.008 -8.006 111.011 1.00 36.31 263 CYS A O 1
ATOM 1971 N N . SER A 1 264 ? -18.337 -6.638 111.658 1.00 34.03 264 SER A N 1
ATOM 1972 C CA . SER A 1 264 ? -18.395 -6.851 113.114 1.00 34.03 264 SER A CA 1
ATOM 1973 C C . SER A 1 264 ? -17.277 -6.081 113.825 1.00 34.03 264 SER A C 1
ATOM 1975 O O . SER A 1 264 ? -16.099 -6.271 113.537 1.00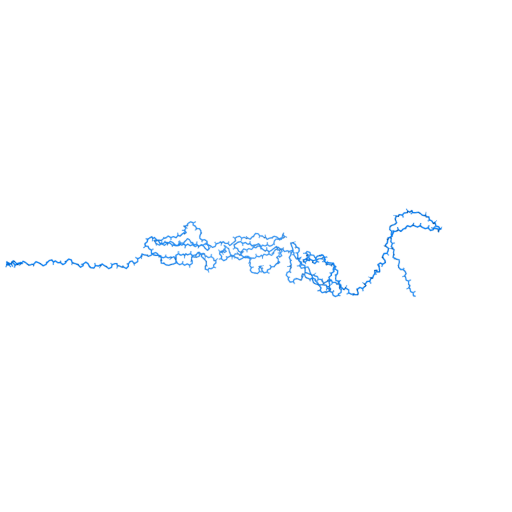 34.03 264 SER A O 1
ATOM 1977 N N . CYS A 1 265 ? -17.672 -5.203 114.747 1.00 41.97 265 CYS A N 1
ATOM 1978 C CA . CYS A 1 265 ? -16.810 -4.511 115.701 1.00 41.97 265 CYS A CA 1
ATOM 1979 C C . CYS A 1 265 ? -16.240 -5.485 116.746 1.00 41.97 265 CYS A C 1
ATOM 1981 O O . CYS A 1 265 ? -16.985 -6.345 117.205 1.00 41.97 265 CYS A O 1
ATOM 1983 N N . TRP A 1 266 ? -15.014 -5.255 117.227 1.00 36.56 266 TRP A N 1
ATOM 1984 C CA . TRP A 1 266 ? -14.747 -5.012 118.655 1.00 36.56 266 TRP A CA 1
ATOM 1985 C C . TRP A 1 266 ? -13.319 -4.531 118.920 1.00 36.56 266 TRP A C 1
ATOM 1987 O O . TRP A 1 266 ? -12.418 -4.701 118.106 1.00 36.56 266 TRP A O 1
ATOM 1997 N N . ALA A 1 267 ? -13.212 -3.829 120.046 1.00 41.72 267 ALA A N 1
ATOM 1998 C CA . ALA A 1 267 ? -12.063 -3.124 120.583 1.00 41.72 267 ALA A CA 1
ATOM 1999 C C . ALA A 1 267 ? -10.863 -4.041 120.856 1.00 41.72 267 ALA A C 1
ATOM 2001 O O . ALA A 1 267 ? -11.047 -5.197 121.213 1.00 41.72 267 ALA A O 1
ATOM 2002 N N . ASP A 1 268 ? -9.646 -3.512 120.715 1.00 40.38 268 ASP A N 1
ATOM 2003 C CA . ASP A 1 268 ? -8.747 -3.259 121.850 1.00 40.38 268 ASP A CA 1
ATOM 2004 C C . ASP A 1 268 ? -7.331 -2.873 121.376 1.00 40.38 268 ASP A C 1
ATOM 2006 O O . ASP A 1 268 ? -6.668 -3.599 120.648 1.00 40.38 268 ASP A O 1
ATOM 2010 N N . ASN A 1 269 ? -6.905 -1.709 121.874 1.00 33.19 269 ASN A N 1
ATOM 2011 C CA . ASN A 1 269 ? -5.574 -1.354 122.373 1.00 33.19 269 ASN A CA 1
ATOM 2012 C C . ASN A 1 269 ? -4.314 -1.317 121.471 1.00 33.19 269 ASN A C 1
ATOM 2014 O O . ASN A 1 269 ? -3.885 -2.318 120.914 1.00 33.19 269 ASN A O 1
ATOM 2018 N N . CYS A 1 270 ? -3.672 -0.135 121.518 1.00 34.53 270 CYS A N 1
ATOM 2019 C CA . CYS A 1 270 ? -2.232 0.159 121.678 1.00 34.53 270 CYS A CA 1
ATOM 2020 C C . CYS A 1 270 ? -1.205 -0.704 120.918 1.00 34.53 270 CYS A C 1
ATOM 2022 O O . CYS A 1 270 ? -1.086 -1.904 121.139 1.00 34.53 270 CYS A O 1
ATOM 2024 N N . SER A 1 271 ? -0.260 -0.099 120.196 1.00 36.97 271 SER A N 1
ATOM 2025 C CA . SER A 1 271 ? 0.868 0.699 120.730 1.00 36.97 271 SER A CA 1
ATOM 2026 C C . SER A 1 271 ? 1.628 1.372 119.589 1.00 36.97 271 SER A C 1
ATOM 2028 O O . SER A 1 271 ? 1.644 0.773 118.490 1.00 36.97 271 SER A O 1
#

Organism: Cyanistes caeruleus (NCBI:txid156563)

Radius of gyration: 50.1 Å; Cα contacts (8 Å, |Δi|>4): 419; chains: 1; bounding box: 96×49×187 Å

Mean predicted aligned error: 16.34 Å

Secondary structure (DSSP, 8-state):
---PPPP--------------------------------------TT---B-SPPP-TTEEE-GGGGG---B-TT-EEEEEEPTTEEEPTT---EEEB-TTS-BPP----EEE---SPPP-SSEEE-HHHHT-S---TT-EEEEEE-TTEEESSSS--EEEB-TTS-BPPPP--EEEPEEPPPPP-TTEEESS-TTS-EETT-EEEEEEPTTEEEES-SEEEEEESSSSSEEESSPPPEEEE------PPPP----PPP------------

Solvent-accessible surface area (backbone atoms only — not comparable to full-atom values): 17456 Å² total; per-residue (Å²): 140,88,85,84,86,82,88,78,87,81,87,73,88,86,85,86,89,86,76,91,77,92,77,87,83,81,92,87,92,85,87,83,85,82,86,75,82,73,79,76,75,79,74,77,70,78,82,76,47,41,14,61,57,80,79,91,50,80,60,40,42,61,57,72,79,62,70,78,48,61,70,36,54,58,69,42,71,50,49,46,41,48,37,93,69,34,26,58,39,82,97,52,64,52,63,38,36,22,33,87,84,33,39,70,50,89,71,70,93,26,43,36,68,24,27,69,83,78,85,88,58,94,45,37,40,70,31,76,76,56,65,73,54,79,60,36,43,66,72,39,68,46,50,35,40,55,34,82,57,16,16,66,82,51,101,63,68,34,47,32,35,21,35,91,87,42,43,68,47,78,66,57,88,40,36,43,74,22,50,24,73,75,80,81,87,43,69,66,39,51,57,74,65,59,93,88,56,84,39,37,55,72,36,75,38,43,53,46,46,44,92,78,36,45,74,50,71,56,55,61,40,40,22,36,57,92,80,42,60,58,33,36,62,72,62,76,82,42,46,50,40,69,69,79,69,75,75,78,71,78,76,79,81,80,67,87,80,78,82,87,88,81,89,81,90,81,89,80,80,88,133

InterPro domains:
  IPR000436 Sushi/SCR/CCP domain [PF00084] (51-111)
  IPR000436 Sushi/SCR/CCP domain [PF00084] (115-175)
  IPR000436 Sushi/SCR/CCP domain [PF00084] (180-240)
  IPR000436 Sushi/SCR/CCP domain [PS50923] (49-113)
  IPR000436 Sushi/SCR/CCP domain [PS50923] (114-177)
  IPR000436 Sushi/SCR/CCP domain [PS50923] (178-242)
  IPR000436 Sushi/SCR/CCP domain [SM00032] (51-111)
  IPR000436 Sushi/SCR/CCP domain [SM00032] (115-175)
  IPR000436 Sushi/SCR/CCP domain [SM00032] (180-240)
  IPR000436 Sushi/SCR/CCP domain [cd00033] (51-111)
  IPR000436 Sushi/SCR/CCP domain [cd00033] (115-176)
  IPR000436 Sushi/SCR/CCP domain [cd00033] (180-241)
  IPR035976 Sushi/SCR/CCP superfamily [SSF57535] (51-119)
  IPR035976 Sushi/SCR/CCP superfamily [SSF57535] (114-189)
  IPR035976 Sushi/SCR/CCP superfamily [SSF57535] (178-241)
  IPR051277 SEZ6/CSMD/C4BPB Neuronal & Immune Regulators [PTHR45656] (113-241)

Sequence (271 aa):
MAVCVIHGSVCYPQQCVLSTAVCVIHSSVCYPQECVLSTALCVIHGTVSDCGPLPNISHAEPQGDTKEQQSFSVGSTVTFSCVPGYTKRPFLSDTIQCLTNSRWSSLPEFCGRSCPRPPSVKFALLSPEDQRQNFYAVNTTVRYICHPSHENTTDQPPTSTCLDNLTWTEVPELCQMISCPPPPAIAHGQHSGNSSQEFVFGSITTYTCEPGLELVGQDTLLCTTDSGDNGTWSGAPPTCRGEHHPLLTPIPSSQSSPSPALCSCWADNCS

pLDDT: mean 76.05, std 24.79, range [22.83, 98.12]

Nearest PDB structures (foldseek):
  7do4-assembly1_B  TM=8.292E-01  e=4.874E-19  Homo sapiens
  7vy5-assembly1_E  TM=8.463E-01  e=3.157E-10  Homo sapiens
  7vy6-assembly1_E  TM=8.456E-01  e=1.419E-09  Homo sapiens
  3l89-assembly2_P  TM=7.206E-01  e=4.380E-09  Homo sapiens
  2gsx-assembly1_A  TM=3.795E-01  e=6.948E-13  Homo sapiens